Protein AF-A0A8T1X7M1-F1 (afdb_monomer)

Sequence (232 aa):
MMQTATRTWDDLRGSARSAERTLEDKIAAYTAISRAQSRSSAAVYDEENPPEETADERELAVDIENALAALSDTIDEMNIHVNKTSVKTQDAMLQRYREVYFDFNTEFRRSMSSLQEKRDAQKLFGNRTRNGHSDDAEMDSLLNERRAVDSSRSMTSSIIEQAMATKNALENQRRQFTSSHGKVATLGSSFAGINTLVEQIRRKKMRNNTILALVIAGCICFTLWWVVLSKI

Organism: NCBI:txid109152

Structure (mmCIF, N/CA/C/O backbone):
data_AF-A0A8T1X7M1-F1
#
_entry.id   AF-A0A8T1X7M1-F1
#
loop_
_atom_site.group_PDB
_atom_site.id
_atom_site.type_symbol
_atom_site.label_atom_id
_atom_site.label_alt_id
_atom_site.label_comp_id
_atom_site.label_asym_id
_atom_site.label_entity_id
_atom_site.label_seq_id
_atom_site.pdbx_PDB_ins_code
_atom_site.Cartn_x
_atom_site.Cartn_y
_atom_site.Cartn_z
_atom_site.occupancy
_atom_site.B_iso_or_equiv
_atom_site.auth_seq_id
_atom_site.auth_comp_id
_atom_site.auth_asym_id
_atom_site.auth_atom_id
_atom_site.pdbx_PDB_model_num
ATOM 1 N N . MET A 1 1 ? -16.822 -20.202 -20.395 1.00 31.92 1 MET A N 1
ATOM 2 C CA . MET A 1 1 ? -15.772 -19.302 -20.919 1.00 31.92 1 MET A CA 1
ATOM 3 C C . MET A 1 1 ? -16.251 -17.879 -20.702 1.00 31.92 1 MET A C 1
ATOM 5 O O . MET A 1 1 ? -17.135 -17.432 -21.419 1.00 31.92 1 MET A O 1
ATOM 9 N N . MET A 1 2 ? -15.776 -17.227 -19.642 1.00 35.97 2 MET A N 1
ATOM 10 C CA . MET A 1 2 ? -16.178 -15.866 -19.285 1.00 35.97 2 MET A CA 1
ATOM 11 C C . MET A 1 2 ? -15.309 -14.910 -20.107 1.00 35.97 2 MET A C 1
ATOM 13 O O . MET A 1 2 ? -14.087 -14.933 -19.983 1.00 35.97 2 MET A O 1
ATOM 17 N N . GLN A 1 3 ? -15.924 -14.167 -21.027 1.00 34.34 3 GLN A N 1
ATOM 18 C CA . GLN A 1 3 ? -15.236 -13.153 -21.823 1.00 34.34 3 GLN A CA 1
ATOM 19 C C . GLN A 1 3 ? -14.770 -12.047 -20.875 1.00 34.34 3 GLN A C 1
ATOM 21 O O . GLN A 1 3 ? -15.579 -11.251 -20.405 1.00 34.34 3 GLN A O 1
ATOM 26 N N . THR A 1 4 ? -13.475 -11.998 -20.575 1.00 42.53 4 THR A N 1
ATOM 27 C CA . THR A 1 4 ? -12.861 -10.821 -19.965 1.00 42.53 4 THR A CA 1
ATOM 28 C C . THR A 1 4 ? -12.813 -9.738 -21.034 1.00 42.53 4 THR A C 1
ATOM 30 O O . THR A 1 4 ? -11.894 -9.674 -21.849 1.00 42.53 4 THR A O 1
ATOM 33 N N . ALA A 1 5 ? -13.856 -8.907 -21.081 1.00 46.47 5 ALA A N 1
ATOM 34 C CA . ALA A 1 5 ? -13.779 -7.632 -21.773 1.00 46.47 5 ALA A CA 1
ATOM 35 C C . ALA A 1 5 ? -12.552 -6.904 -21.211 1.00 46.47 5 ALA A C 1
ATOM 37 O O . ALA A 1 5 ? -12.498 -6.614 -20.018 1.00 46.47 5 ALA A O 1
ATOM 38 N N . THR A 1 6 ? -11.527 -6.692 -22.036 1.00 58.91 6 THR A N 1
ATOM 39 C CA . THR A 1 6 ? -10.322 -5.977 -21.616 1.00 58.91 6 THR A CA 1
ATOM 40 C C . THR A 1 6 ? -10.716 -4.532 -21.340 1.00 58.91 6 THR A C 1
ATOM 42 O O . THR A 1 6 ? -10.814 -3.735 -22.275 1.00 58.91 6 THR A O 1
ATOM 45 N N . ARG A 1 7 ? -11.016 -4.223 -20.073 1.00 72.56 7 ARG A N 1
ATOM 46 C CA . ARG A 1 7 ? -11.287 -2.865 -19.598 1.00 72.56 7 ARG A CA 1
ATOM 47 C C . ARG A 1 7 ? -10.148 -1.954 -20.027 1.00 72.56 7 ARG A C 1
ATOM 49 O O . ARG A 1 7 ? -8.982 -2.350 -20.006 1.00 72.56 7 ARG A O 1
ATOM 56 N N . THR A 1 8 ? -10.471 -0.741 -20.461 1.00 82.81 8 THR A N 1
ATOM 57 C CA . THR A 1 8 ? -9.414 0.194 -20.837 1.00 82.81 8 THR A CA 1
ATOM 58 C C . THR A 1 8 ? -8.647 0.632 -19.588 1.00 82.81 8 THR A C 1
ATOM 60 O O . THR A 1 8 ? -9.154 0.575 -18.467 1.00 82.81 8 THR A O 1
ATOM 63 N N . TRP A 1 9 ? -7.396 1.060 -19.761 1.00 82.69 9 TRP A N 1
ATOM 64 C CA . TRP A 1 9 ? -6.566 1.525 -18.645 1.00 82.69 9 TRP A CA 1
ATOM 65 C C . TRP A 1 9 ? -7.227 2.668 -17.855 1.00 82.69 9 TRP A C 1
ATOM 67 O O . TRP A 1 9 ? -7.101 2.734 -16.631 1.00 82.69 9 TRP A O 1
ATOM 77 N N . ASP A 1 10 ? -7.965 3.540 -18.543 1.00 85.44 10 ASP A N 1
ATOM 78 C CA . ASP A 1 10 ? -8.703 4.631 -17.909 1.00 85.44 10 ASP A CA 1
ATOM 79 C C . ASP A 1 10 ? -9.903 4.128 -17.093 1.00 85.44 10 ASP A C 1
ATOM 81 O O . ASP A 1 10 ? -10.130 4.634 -15.992 1.00 85.44 10 ASP A O 1
ATOM 85 N N . ASP A 1 11 ? -10.599 3.080 -17.550 1.00 87.69 11 ASP A N 1
ATOM 86 C CA . ASP A 1 11 ? -11.681 2.443 -16.785 1.00 87.69 11 ASP A CA 1
ATOM 87 C C . ASP A 1 11 ? -11.152 1.803 -15.496 1.00 87.69 11 ASP A C 1
ATOM 89 O O . ASP A 1 11 ? -11.731 1.981 -14.423 1.00 87.69 11 ASP A O 1
ATOM 93 N N . LEU A 1 12 ? -10.011 1.107 -15.576 1.00 87.56 12 LEU A N 1
ATOM 94 C CA . LEU A 1 12 ? -9.346 0.521 -14.407 1.00 87.56 12 LEU A CA 1
ATOM 95 C C . LEU A 1 12 ? -8.948 1.605 -13.407 1.00 87.56 12 LEU A C 1
ATOM 97 O O . LEU A 1 12 ? -9.166 1.468 -12.204 1.00 87.56 12 LEU A O 1
ATOM 101 N N . ARG A 1 13 ? -8.406 2.722 -13.899 1.00 89.00 13 ARG A N 1
ATOM 102 C CA . ARG A 1 13 ? -8.035 3.864 -13.060 1.00 89.00 13 ARG A CA 1
ATOM 103 C C . ARG A 1 13 ? -9.251 4.503 -12.391 1.00 89.00 13 ARG A C 1
ATOM 105 O O . ARG A 1 13 ? -9.162 4.903 -11.230 1.00 89.00 13 ARG A O 1
ATOM 112 N N . GLY A 1 14 ? -10.365 4.612 -13.112 1.00 88.44 14 GLY A N 1
ATOM 113 C CA . GLY A 1 14 ? -11.642 5.065 -12.565 1.00 88.44 14 GLY A CA 1
ATOM 114 C C . GLY A 1 14 ? -12.135 4.147 -11.448 1.00 88.44 14 GLY A C 1
ATOM 115 O O . GLY A 1 14 ? -12.434 4.628 -10.355 1.00 88.44 14 GLY A O 1
ATOM 116 N N . SER A 1 15 ? -12.120 2.8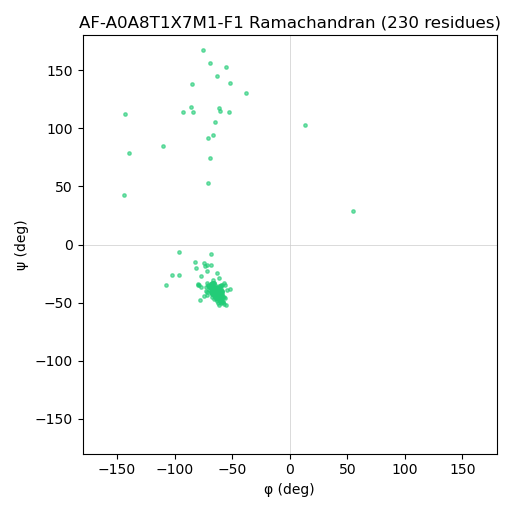34 -11.693 1.00 88.38 15 SER A N 1
ATOM 117 C CA . SER A 1 15 ? -12.498 1.803 -10.718 1.00 88.38 15 SER A CA 1
ATOM 118 C C . SER A 1 15 ? -11.640 1.872 -9.452 1.00 88.38 15 SER A C 1
ATOM 120 O O . SER A 1 15 ? -12.174 1.974 -8.349 1.00 88.38 15 SER A O 1
ATOM 122 N N . ALA A 1 16 ? -10.311 1.934 -9.598 1.00 88.56 16 ALA A N 1
ATOM 123 C CA . ALA A 1 16 ? -9.388 2.003 -8.466 1.00 88.56 16 ALA A CA 1
ATOM 124 C C . ALA A 1 16 ? -9.592 3.265 -7.614 1.00 88.56 16 ALA A C 1
ATOM 126 O O . ALA A 1 16 ? -9.587 3.181 -6.392 1.00 88.56 16 ALA A O 1
ATOM 127 N N . ARG A 1 17 ? -9.828 4.431 -8.236 1.00 90.31 17 ARG A N 1
ATOM 128 C CA . ARG A 1 17 ? -10.135 5.676 -7.504 1.00 90.31 17 ARG A CA 1
ATOM 129 C C . ARG A 1 17 ? -11.464 5.610 -6.760 1.00 90.31 17 ARG A C 1
ATOM 131 O O . ARG A 1 17 ? -11.576 6.156 -5.668 1.00 90.31 17 ARG A O 1
ATOM 138 N N . SER A 1 18 ? -12.474 4.988 -7.365 1.00 91.25 18 SER A N 1
ATOM 139 C CA . SER A 1 18 ? -13.766 4.804 -6.707 1.00 91.25 18 SER A CA 1
ATOM 140 C C . SER A 1 18 ? -13.619 3.899 -5.485 1.00 91.25 18 SER A C 1
ATOM 142 O O . SER A 1 18 ? -14.119 4.246 -4.421 1.00 91.25 18 SER A O 1
ATOM 144 N N . ALA A 1 19 ? -12.892 2.785 -5.622 1.00 88.44 19 ALA A N 1
ATOM 145 C CA . ALA A 1 19 ? -12.615 1.867 -4.522 1.00 88.44 19 ALA A CA 1
ATOM 146 C C . ALA A 1 19 ? -11.787 2.531 -3.406 1.00 88.44 19 ALA A C 1
ATOM 148 O O . ALA A 1 19 ? -12.133 2.384 -2.239 1.00 88.44 19 ALA A O 1
ATOM 149 N N . GLU 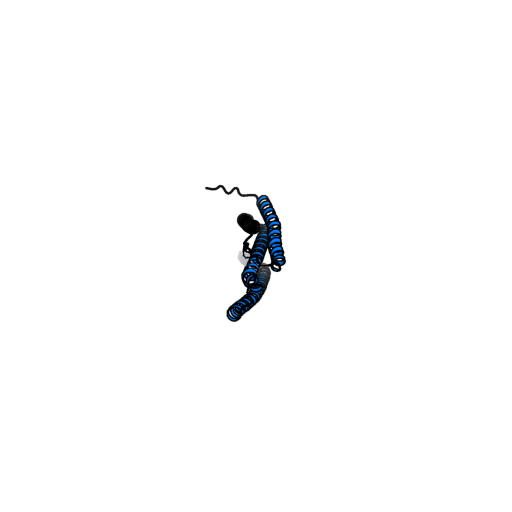A 1 20 ? -10.758 3.315 -3.756 1.00 91.44 20 GLU A N 1
ATOM 150 C CA . GLU A 1 20 ? -9.944 4.117 -2.822 1.00 91.44 20 GLU A CA 1
ATOM 151 C C . GLU A 1 20 ? -10.834 5.051 -1.988 1.00 91.44 20 GLU A C 1
ATOM 153 O O . GLU A 1 20 ? -10.821 4.975 -0.764 1.00 91.44 20 GLU A O 1
ATOM 158 N N . ARG A 1 21 ? -11.702 5.843 -2.631 1.00 92.75 21 ARG A N 1
ATOM 159 C CA . ARG A 1 21 ? -12.617 6.754 -1.924 1.00 92.75 21 ARG A CA 1
ATOM 160 C C . ARG A 1 21 ? -13.591 6.017 -1.003 1.00 92.75 21 ARG A C 1
ATOM 162 O O . ARG A 1 21 ? -13.823 6.440 0.123 1.00 92.75 21 ARG A O 1
ATOM 169 N N . THR A 1 22 ? -14.162 4.909 -1.474 1.00 90.75 22 THR A N 1
ATOM 170 C CA . THR A 1 22 ? -15.066 4.094 -0.655 1.00 90.75 22 THR A CA 1
ATOM 171 C C . THR A 1 22 ? -14.346 3.490 0.553 1.00 90.75 22 THR A C 1
ATOM 173 O O . THR A 1 22 ? -14.925 3.447 1.636 1.00 90.75 22 THR A O 1
ATOM 176 N N . LEU A 1 23 ? -13.093 3.051 0.395 1.00 90.62 23 LEU A N 1
ATOM 177 C CA . LEU A 1 23 ? -12.274 2.549 1.498 1.00 90.62 23 LEU A CA 1
ATOM 178 C C . LEU A 1 23 ? -11.961 3.645 2.517 1.00 90.62 23 LEU A C 1
ATOM 180 O O . LEU A 1 23 ? -12.117 3.399 3.710 1.00 90.62 23 LEU A O 1
ATOM 184 N N . GLU A 1 24 ? -11.590 4.847 2.073 1.00 92.81 24 GLU A N 1
ATOM 185 C CA . GLU A 1 24 ? -11.344 5.991 2.962 1.00 92.81 24 GLU A CA 1
ATOM 186 C C . GLU A 1 24 ? -12.571 6.311 3.825 1.00 92.81 24 GLU A C 1
ATOM 188 O O . GLU A 1 24 ? -12.463 6.370 5.053 1.00 92.81 24 GLU A O 1
ATOM 193 N N . ASP A 1 25 ? -13.744 6.450 3.200 1.00 92.38 25 ASP A N 1
ATOM 194 C CA . ASP A 1 25 ? -14.990 6.785 3.896 1.00 92.38 25 ASP A CA 1
ATOM 195 C C . ASP A 1 25 ? -15.374 5.694 4.917 1.00 92.38 25 ASP A C 1
ATOM 197 O O . ASP A 1 25 ? -15.689 5.987 6.077 1.00 92.38 25 ASP A O 1
ATOM 201 N N . LYS A 1 26 ? -15.295 4.416 4.518 1.00 90.69 26 LYS A N 1
ATOM 202 C CA . LYS A 1 26 ? -15.674 3.280 5.373 1.00 90.69 26 LYS A CA 1
ATOM 203 C C . LYS A 1 26 ? -14.682 3.037 6.513 1.00 90.69 26 LYS A C 1
ATOM 205 O O . LYS A 1 26 ? -15.103 2.838 7.651 1.00 90.69 26 LYS A O 1
ATOM 210 N N . ILE A 1 27 ? -13.374 3.100 6.255 1.00 89.31 27 ILE A N 1
ATOM 211 C CA . ILE A 1 27 ? -12.339 2.940 7.292 1.00 89.31 27 ILE A CA 1
ATOM 212 C C . ILE A 1 27 ? -12.403 4.097 8.298 1.00 89.31 27 ILE A C 1
ATOM 214 O O . ILE A 1 27 ? -12.233 3.876 9.504 1.00 89.31 27 ILE A O 1
ATOM 218 N N . ALA A 1 28 ? -12.704 5.319 7.844 1.00 89.62 28 ALA A N 1
ATOM 219 C CA . ALA A 1 28 ? -12.925 6.457 8.731 1.00 89.62 28 ALA A CA 1
ATOM 220 C C . ALA A 1 28 ? -14.138 6.234 9.650 1.00 89.62 28 ALA A C 1
ATOM 222 O O . ALA A 1 28 ? -14.023 6.434 10.864 1.00 89.62 28 ALA A O 1
ATOM 223 N N . ALA A 1 29 ? -15.262 5.759 9.105 1.00 87.50 29 ALA A N 1
ATOM 224 C CA . ALA A 1 29 ? -16.445 5.402 9.888 1.00 87.50 29 ALA A CA 1
ATOM 225 C C . ALA A 1 29 ? -16.148 4.275 10.899 1.00 87.50 29 ALA A C 1
ATOM 227 O O . ALA A 1 29 ? -16.476 4.401 12.080 1.00 87.50 29 ALA A O 1
ATOM 228 N N . TYR A 1 30 ? -15.421 3.235 10.486 1.00 86.38 30 TYR A N 1
ATOM 229 C CA . TYR A 1 30 ? -15.057 2.103 11.346 1.00 86.38 30 TYR A CA 1
ATOM 230 C C . TYR A 1 30 ? -14.133 2.535 12.493 1.00 86.38 30 TYR A C 1
ATOM 232 O O . TYR A 1 30 ? -14.293 2.155 13.654 1.00 86.38 30 TYR A O 1
ATOM 240 N N . THR A 1 31 ? -13.191 3.431 12.200 1.00 85.88 31 THR A N 1
ATOM 241 C CA . THR A 1 31 ? -12.311 4.027 13.211 1.00 85.88 31 THR A CA 1
ATOM 242 C C . THR A 1 31 ? -13.075 4.951 14.164 1.00 85.88 31 THR A C 1
ATOM 244 O O . THR A 1 31 ? -12.741 5.024 15.350 1.00 85.88 31 THR A O 1
ATOM 247 N N . ALA A 1 32 ? -14.108 5.653 13.689 1.00 86.38 32 ALA A N 1
ATOM 248 C CA . ALA A 1 32 ? -14.971 6.466 14.541 1.00 86.38 32 ALA A CA 1
ATOM 249 C C . ALA A 1 32 ? -15.746 5.599 15.546 1.00 86.38 32 ALA A C 1
ATOM 251 O O . ALA A 1 32 ? -15.766 5.949 16.727 1.00 86.38 32 ALA A O 1
ATOM 252 N N . ILE A 1 33 ? -16.275 4.447 15.116 1.00 81.19 33 ILE A N 1
ATOM 253 C CA . ILE A 1 33 ? -16.910 3.450 15.998 1.00 81.19 33 ILE A CA 1
ATOM 254 C C . ILE A 1 33 ? -15.900 2.947 17.040 1.00 81.19 33 ILE A C 1
ATOM 256 O O . ILE A 1 33 ? -16.148 3.054 18.242 1.00 81.19 33 ILE A O 1
ATOM 260 N N . SER A 1 34 ? -14.698 2.551 16.605 1.00 77.06 34 SER A N 1
ATOM 261 C CA . SER A 1 34 ? -13.603 2.144 17.504 1.00 77.06 34 SER A CA 1
ATOM 262 C C . SER A 1 34 ? -13.256 3.194 18.566 1.00 77.06 34 SER A C 1
ATOM 264 O O . SER A 1 34 ? -12.984 2.866 19.728 1.00 77.06 34 SER A O 1
ATOM 266 N N . ARG A 1 35 ? -13.279 4.482 18.203 1.00 77.12 35 ARG A N 1
ATOM 267 C CA . ARG A 1 35 ? -13.039 5.593 19.139 1.00 77.12 35 ARG A CA 1
ATOM 268 C C . ARG A 1 35 ? -14.240 5.890 20.035 1.00 77.12 35 ARG A C 1
ATOM 270 O O . ARG A 1 35 ? -14.039 6.253 21.192 1.00 77.12 35 ARG A O 1
ATOM 277 N N . ALA A 1 36 ? -15.465 5.771 19.534 1.00 74.31 36 ALA A N 1
ATOM 278 C CA . ALA A 1 36 ? -16.673 5.964 20.331 1.00 74.31 36 ALA A CA 1
ATOM 279 C C . ALA A 1 36 ? -16.773 4.894 21.427 1.00 74.31 36 ALA A C 1
ATOM 281 O O . ALA A 1 36 ? -16.985 5.224 22.595 1.00 74.31 36 ALA A O 1
ATOM 282 N N . GLN A 1 37 ? -16.478 3.640 21.086 1.00 68.31 37 GLN A N 1
ATOM 283 C CA . GLN A 1 37 ? -16.456 2.530 22.035 1.00 68.31 37 GLN A CA 1
ATOM 284 C C . GLN A 1 37 ? -15.340 2.685 23.084 1.00 68.31 37 GLN A C 1
ATOM 286 O O . GLN A 1 37 ? -15.560 2.390 24.255 1.00 68.31 37 GLN A O 1
ATOM 291 N N . SER A 1 38 ? -14.188 3.277 22.723 1.00 62.22 38 SER A N 1
ATOM 292 C CA . SER A 1 38 ? -13.165 3.701 23.702 1.00 62.22 38 SER A CA 1
ATOM 293 C C . SER A 1 38 ? -13.653 4.722 24.722 1.00 62.22 38 SER A C 1
ATOM 295 O O . SER A 1 38 ? -13.162 4.743 25.843 1.00 62.22 38 SER A O 1
ATOM 297 N N . ARG A 1 39 ? -14.550 5.631 24.333 1.00 63.69 39 ARG A N 1
ATOM 298 C CA . ARG A 1 39 ? -15.093 6.635 25.260 1.00 63.69 39 ARG A CA 1
ATOM 299 C C . ARG A 1 39 ? -16.186 6.026 26.131 1.00 63.69 39 ARG A C 1
ATOM 301 O O . ARG A 1 39 ? -16.296 6.374 27.301 1.00 63.69 39 ARG A O 1
ATOM 308 N N . SER A 1 40 ? -16.949 5.091 25.567 1.00 57.62 40 SER A N 1
ATOM 309 C CA . SER A 1 40 ? -18.004 4.365 26.269 1.00 57.62 40 SER A CA 1
ATOM 310 C C . SER A 1 40 ? -17.483 3.302 27.238 1.00 57.62 40 SER A C 1
ATOM 312 O O . SER A 1 40 ? -18.235 2.888 28.108 1.00 57.62 40 SER A O 1
ATOM 314 N N . SER A 1 41 ? -16.219 2.872 27.161 1.00 52.56 41 SER A N 1
ATOM 315 C CA . SER A 1 41 ? -15.653 1.900 28.111 1.00 52.56 41 SER A CA 1
ATOM 316 C C . SER A 1 41 ? -15.477 2.433 29.538 1.00 52.56 41 SER A C 1
ATOM 318 O O . SER A 1 41 ? -15.138 1.663 30.430 1.00 52.56 41 SER A O 1
ATOM 320 N N . ALA A 1 42 ? -15.689 3.734 29.760 1.00 51.28 42 ALA A N 1
ATOM 321 C CA . ALA A 1 42 ? -15.838 4.314 31.095 1.00 51.28 42 ALA A CA 1
ATOM 322 C C . ALA A 1 42 ? -17.268 4.164 31.656 1.00 51.28 42 ALA A C 1
ATOM 324 O O . ALA A 1 42 ? -17.474 4.357 32.852 1.00 51.28 42 ALA A O 1
ATOM 325 N N . ALA A 1 43 ? -18.252 3.836 30.810 1.00 48.94 43 ALA A N 1
ATOM 326 C CA . ALA A 1 43 ? -19.608 3.524 31.230 1.00 48.94 43 ALA A CA 1
ATOM 327 C C . ALA A 1 43 ? -19.703 2.042 31.622 1.00 48.94 43 ALA A C 1
ATOM 329 O O . ALA A 1 43 ? -19.108 1.169 30.993 1.00 48.94 43 ALA A O 1
ATOM 330 N N . VAL A 1 44 ? -20.424 1.817 32.714 1.00 49.88 44 VAL A N 1
ATOM 331 C CA . VAL A 1 44 ? -20.694 0.553 33.404 1.00 49.88 44 VAL A CA 1
ATOM 332 C C . VAL A 1 44 ? -20.893 -0.617 32.429 1.00 49.88 44 VAL A C 1
ATOM 334 O O . VAL A 1 44 ? -21.669 -0.513 31.485 1.00 49.88 44 VAL A O 1
ATOM 337 N N . TYR A 1 45 ? -20.185 -1.724 32.669 1.00 53.38 45 TYR A N 1
ATOM 338 C CA . TYR A 1 45 ? -20.412 -2.998 31.985 1.00 53.38 45 TYR A CA 1
ATOM 339 C C . TYR A 1 45 ? -21.832 -3.482 32.292 1.00 53.38 45 TYR A C 1
ATOM 341 O O . TYR A 1 45 ? -22.162 -3.707 33.457 1.00 53.38 45 TYR A O 1
ATOM 349 N N . ASP A 1 46 ? -22.659 -3.592 31.257 1.00 54.53 46 ASP A N 1
ATOM 350 C CA . ASP A 1 46 ? -24.017 -4.118 31.344 1.00 54.53 46 ASP A CA 1
ATOM 351 C C . ASP A 1 46 ? -23.991 -5.624 31.043 1.00 54.53 46 ASP A C 1
ATOM 353 O O . ASP A 1 46 ? -23.632 -6.048 29.946 1.00 54.53 46 ASP A O 1
ATOM 357 N N . GLU A 1 47 ? -24.310 -6.437 32.049 1.00 49.31 47 GLU A N 1
ATOM 358 C CA . GLU A 1 47 ? -24.337 -7.903 31.962 1.00 49.31 47 GLU A CA 1
ATOM 359 C C . GLU A 1 47 ? -25.525 -8.403 31.120 1.00 49.31 47 GLU A C 1
ATOM 361 O O . GLU A 1 47 ? -25.461 -9.494 30.556 1.00 49.31 47 GLU A O 1
ATOM 366 N N . GLU A 1 48 ? -26.583 -7.593 30.985 1.00 49.88 48 GLU A N 1
ATOM 367 C CA . GLU A 1 48 ? -27.759 -7.909 30.165 1.00 49.88 48 GLU A CA 1
ATOM 368 C C . GLU A 1 48 ? -27.519 -7.599 28.675 1.00 49.88 48 GLU A C 1
ATOM 370 O O . GLU A 1 48 ? -28.175 -8.175 27.806 1.00 49.88 48 GLU A O 1
ATOM 375 N N . ASN A 1 49 ? -26.533 -6.745 28.369 1.00 50.50 49 ASN A N 1
ATOM 376 C CA . ASN A 1 49 ? -26.155 -6.370 27.009 1.00 50.50 49 ASN A CA 1
ATOM 377 C C . ASN A 1 49 ? -24.618 -6.284 26.866 1.00 50.50 49 ASN A C 1
ATOM 379 O O . ASN A 1 49 ? -24.048 -5.185 26.901 1.00 50.50 49 ASN A O 1
ATOM 383 N N . PRO A 1 50 ? -23.920 -7.433 26.737 1.00 54.62 50 PRO A N 1
ATOM 384 C CA . PRO A 1 50 ? -22.468 -7.454 26.603 1.00 54.62 50 PRO A CA 1
ATOM 385 C C . PRO A 1 50 ? -22.008 -6.584 25.418 1.00 54.62 50 PRO A C 1
ATOM 387 O O . PRO A 1 50 ? -22.755 -6.416 24.454 1.00 54.62 50 PRO A O 1
ATOM 390 N N . PRO A 1 51 ? -20.777 -6.031 25.444 1.00 54.97 51 PRO A N 1
ATOM 391 C CA . PRO A 1 51 ? -20.221 -5.262 24.331 1.00 54.97 51 PRO A CA 1
ATOM 392 C C . PRO A 1 51 ? -19.927 -6.186 23.139 1.00 54.97 51 PRO A C 1
ATOM 394 O O . PRO A 1 51 ? -18.781 -6.554 22.864 1.00 54.97 51 PRO A O 1
ATOM 397 N N . GLU A 1 52 ? -20.980 -6.601 22.448 1.00 58.22 52 GLU A N 1
ATOM 398 C CA . GLU A 1 52 ? -20.912 -7.386 21.227 1.00 58.22 52 GLU A CA 1
ATOM 399 C C . GLU A 1 52 ? -20.493 -6.509 20.041 1.00 58.22 52 GLU A C 1
ATOM 401 O O . GLU A 1 52 ? -20.371 -5.280 20.119 1.00 58.22 52 GLU A O 1
ATOM 406 N N . GLU A 1 53 ? -20.146 -7.169 18.944 1.00 63.09 53 GLU A N 1
ATOM 407 C CA . GLU A 1 53 ? -20.015 -6.527 17.641 1.00 63.09 53 GLU A CA 1
ATOM 408 C C . GLU A 1 53 ? -21.377 -5.945 17.274 1.00 63.09 53 GLU A C 1
ATOM 410 O O . GLU A 1 53 ? -22.354 -6.686 17.150 1.00 63.09 53 GLU A O 1
ATOM 415 N N . THR A 1 54 ? -21.481 -4.616 17.174 1.00 69.12 54 THR A N 1
ATOM 416 C CA . THR A 1 54 ? -22.745 -4.023 16.735 1.00 69.12 54 THR A CA 1
ATOM 417 C C . THR A 1 54 ? -23.012 -4.497 15.308 1.00 69.12 54 THR A C 1
ATOM 419 O O . THR A 1 54 ? -22.077 -4.684 14.527 1.00 69.12 54 THR A O 1
ATOM 422 N N . ALA A 1 55 ? -24.280 -4.712 14.950 1.00 70.50 55 ALA A N 1
ATOM 423 C CA . ALA A 1 55 ? -24.632 -5.116 13.586 1.00 70.50 55 ALA A CA 1
ATOM 424 C C . ALA A 1 55 ? -24.013 -4.159 12.546 1.00 70.50 55 ALA A C 1
ATOM 426 O O . ALA A 1 55 ? -23.457 -4.616 11.550 1.00 70.50 55 ALA A O 1
ATOM 427 N N . ASP A 1 56 ? -23.997 -2.862 12.867 1.00 73.31 56 ASP A N 1
ATOM 428 C CA . ASP A 1 56 ? -23.389 -1.799 12.066 1.00 73.31 56 ASP A CA 1
ATOM 429 C C . ASP A 1 56 ? -21.858 -1.934 11.932 1.00 73.31 56 ASP A C 1
ATOM 431 O O . ASP A 1 56 ? -21.304 -1.657 10.870 1.00 73.31 56 ASP A O 1
ATOM 435 N N . GLU A 1 57 ? -21.144 -2.359 12.984 1.00 78.62 57 GLU A N 1
ATOM 436 C CA . GLU A 1 57 ? -19.692 -2.602 12.928 1.00 78.62 57 GLU A CA 1
ATOM 437 C C . GLU A 1 57 ? -19.371 -3.787 12.023 1.00 78.62 57 GLU A C 1
ATOM 439 O O . GLU A 1 57 ? -18.477 -3.690 11.181 1.00 78.62 57 GLU A O 1
ATOM 444 N N . ARG A 1 58 ? -20.126 -4.880 12.171 1.00 75.38 58 ARG A N 1
ATOM 445 C CA . ARG A 1 58 ? -19.940 -6.096 11.378 1.00 75.38 58 ARG A CA 1
ATOM 446 C C . ARG A 1 58 ? -20.257 -5.863 9.908 1.00 75.38 58 ARG A C 1
ATOM 448 O O . ARG A 1 58 ? -19.518 -6.318 9.037 1.00 75.38 58 ARG A O 1
ATOM 455 N N . GLU A 1 59 ? -21.348 -5.153 9.631 1.00 80.44 59 GLU A N 1
ATOM 456 C CA . GLU A 1 59 ? -21.714 -4.749 8.276 1.00 80.44 59 GLU A CA 1
ATOM 457 C C . GLU A 1 59 ? -20.594 -3.912 7.660 1.00 80.44 59 GLU A C 1
ATOM 459 O O . GLU A 1 59 ? -20.114 -4.241 6.578 1.00 80.44 59 GLU A O 1
ATOM 464 N N . LEU A 1 60 ? -20.096 -2.908 8.388 1.00 85.31 60 LEU A N 1
ATOM 465 C CA . LEU A 1 60 ? -19.025 -2.038 7.917 1.00 85.31 60 LEU A CA 1
ATOM 466 C C . LEU A 1 60 ? -17.695 -2.782 7.709 1.00 85.31 60 LEU A C 1
ATOM 468 O O . LEU A 1 60 ? -16.978 -2.482 6.756 1.00 85.31 60 LEU A O 1
ATOM 472 N N . ALA A 1 61 ? -17.372 -3.762 8.557 1.00 80.94 61 ALA A N 1
ATOM 473 C CA . ALA A 1 61 ? -16.198 -4.619 8.402 1.00 80.94 61 ALA A CA 1
ATOM 474 C C . ALA A 1 61 ? -16.264 -5.441 7.106 1.00 80.94 61 ALA A C 1
ATOM 476 O O . ALA A 1 61 ? -15.334 -5.388 6.299 1.00 80.94 61 ALA A O 1
ATOM 477 N N . VAL A 1 62 ? -17.387 -6.126 6.861 1.00 82.31 62 VAL A N 1
ATOM 478 C CA . VAL A 1 62 ? -17.629 -6.881 5.617 1.00 82.31 62 VAL A CA 1
ATOM 479 C C . VAL A 1 62 ? -17.558 -5.958 4.401 1.00 82.31 62 VAL A C 1
ATOM 481 O O . VAL A 1 62 ? -16.976 -6.286 3.368 1.00 82.31 62 VAL A O 1
ATOM 484 N N . ASP A 1 63 ? -18.107 -4.760 4.531 1.00 86.06 63 ASP A N 1
ATOM 485 C CA . ASP A 1 63 ? -18.116 -3.747 3.490 1.00 86.06 63 ASP A CA 1
ATOM 486 C C . ASP A 1 63 ? -16.730 -3.185 3.144 1.00 86.06 63 ASP A C 1
ATOM 488 O O . ASP A 1 63 ? -16.509 -2.781 1.995 1.00 86.06 63 ASP A O 1
ATOM 492 N N . ILE A 1 64 ? -15.814 -3.141 4.116 1.00 87.25 64 ILE A N 1
ATOM 493 C CA . ILE A 1 64 ? -14.400 -2.799 3.918 1.00 87.25 64 ILE A CA 1
ATOM 494 C C . ILE A 1 64 ? -13.669 -3.967 3.255 1.00 87.25 64 ILE A C 1
ATOM 496 O O . ILE A 1 64 ? -12.932 -3.745 2.297 1.00 87.25 64 ILE A O 1
ATOM 500 N N . GLU A 1 65 ? -13.901 -5.204 3.700 1.00 85.25 65 GLU A N 1
ATOM 501 C CA . GLU A 1 65 ? -13.306 -6.405 3.096 1.00 85.25 65 GLU A CA 1
ATOM 502 C C . GLU A 1 65 ? -13.694 -6.553 1.619 1.00 85.25 65 GLU A C 1
ATOM 504 O O . GLU A 1 65 ? -12.830 -6.771 0.768 1.00 85.25 65 GLU A O 1
ATOM 509 N N . ASN A 1 66 ? -14.969 -6.334 1.290 1.00 81.88 66 ASN A N 1
ATOM 510 C CA . ASN A 1 66 ? -15.460 -6.340 -0.088 1.00 81.88 66 ASN A CA 1
ATOM 511 C C . ASN A 1 66 ? -14.794 -5.250 -0.944 1.00 81.88 66 ASN A C 1
ATOM 513 O O . ASN A 1 66 ? -14.432 -5.490 -2.097 1.00 81.88 66 ASN A O 1
ATOM 517 N N . ALA A 1 67 ? -14.606 -4.048 -0.390 1.00 84.88 67 ALA A N 1
ATOM 518 C CA . ALA A 1 67 ? -13.953 -2.949 -1.097 1.00 84.88 67 ALA A CA 1
ATOM 519 C C . ALA A 1 67 ? -12.438 -3.184 -1.277 1.00 84.88 67 ALA A C 1
ATOM 521 O O . ALA A 1 67 ? -11.887 -2.851 -2.329 1.00 84.88 67 ALA A O 1
ATOM 522 N N . LEU A 1 68 ? -11.773 -3.807 -0.296 1.00 85.38 68 LEU A N 1
ATOM 523 C CA . LEU A 1 68 ? -10.378 -4.245 -0.399 1.00 85.38 68 LEU A CA 1
ATOM 524 C C . LEU A 1 68 ? -10.222 -5.317 -1.483 1.00 85.38 68 LEU A C 1
ATOM 526 O O . LEU A 1 68 ? -9.317 -5.208 -2.310 1.00 85.38 68 LEU A O 1
ATOM 530 N N . ALA A 1 69 ? -11.121 -6.304 -1.528 1.00 81.62 69 ALA A N 1
ATOM 531 C CA . ALA A 1 69 ? -11.129 -7.331 -2.568 1.00 81.62 69 ALA A CA 1
ATOM 532 C C . ALA A 1 69 ? -11.290 -6.713 -3.967 1.00 81.62 69 ALA A C 1
ATOM 534 O O . ALA A 1 69 ? -10.483 -6.980 -4.854 1.00 81.62 69 ALA A O 1
ATOM 535 N N . ALA A 1 70 ? -12.240 -5.787 -4.138 1.00 84.25 70 ALA A N 1
ATOM 536 C CA . ALA A 1 70 ? -12.440 -5.084 -5.405 1.00 84.25 70 ALA A CA 1
ATOM 537 C C . ALA A 1 70 ? -11.210 -4.258 -5.842 1.00 84.25 70 ALA A C 1
ATOM 539 O O . ALA A 1 70 ? -10.886 -4.197 -7.035 1.00 84.25 70 ALA A O 1
ATOM 540 N N . LEU A 1 71 ? -10.505 -3.623 -4.895 1.00 87.62 71 LEU A N 1
ATOM 541 C CA . LEU A 1 71 ? -9.256 -2.913 -5.183 1.00 87.62 71 LEU A CA 1
ATOM 542 C C . LEU A 1 71 ? -8.138 -3.888 -5.584 1.00 87.62 71 LEU A C 1
ATOM 544 O O . LEU A 1 71 ? -7.416 -3.605 -6.538 1.00 87.62 71 LEU A O 1
ATOM 548 N N . SER A 1 72 ? -8.025 -5.036 -4.909 1.00 88.19 72 SER A N 1
ATOM 549 C CA . SER A 1 72 ? -7.070 -6.099 -5.252 1.00 88.19 72 SER A CA 1
ATOM 550 C C . SER A 1 72 ? -7.301 -6.630 -6.668 1.00 88.19 72 SER A C 1
ATOM 552 O O . SER A 1 72 ? -6.367 -6.646 -7.468 1.00 88.19 72 SER A O 1
ATOM 554 N N . ASP A 1 73 ? -8.546 -6.960 -7.017 1.00 84.25 73 ASP A N 1
ATOM 555 C CA . ASP A 1 73 ? -8.909 -7.429 -8.360 1.00 84.25 73 ASP A CA 1
ATOM 556 C C . ASP A 1 73 ? -8.559 -6.380 -9.427 1.00 84.25 73 ASP A C 1
ATOM 558 O O . ASP A 1 73 ? -7.979 -6.688 -10.470 1.00 84.25 73 ASP A O 1
ATOM 562 N N . THR A 1 74 ? -8.831 -5.102 -9.138 1.00 89.44 74 THR A N 1
ATOM 563 C CA . THR A 1 74 ? -8.477 -3.997 -10.040 1.00 89.44 74 THR A CA 1
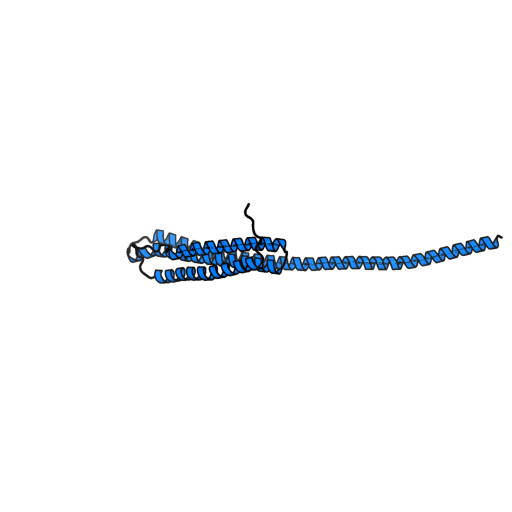ATOM 564 C C . THR A 1 74 ? -6.955 -3.862 -10.198 1.00 89.44 74 THR A C 1
ATOM 566 O O . THR A 1 74 ? -6.473 -3.607 -11.304 1.00 89.44 74 THR A O 1
ATOM 569 N N . ILE A 1 75 ? -6.177 -4.045 -9.124 1.00 89.12 75 ILE A N 1
ATOM 570 C CA . ILE A 1 75 ? -4.705 -4.037 -9.160 1.00 89.12 75 ILE A CA 1
ATOM 571 C C . ILE A 1 75 ? -4.176 -5.198 -10.009 1.00 89.12 75 ILE A C 1
ATOM 573 O O . ILE A 1 75 ? -3.232 -5.004 -10.780 1.00 89.12 75 ILE A O 1
ATOM 577 N N . ASP A 1 76 ? -4.780 -6.380 -9.916 1.00 87.44 76 ASP A N 1
ATOM 578 C CA . ASP A 1 76 ? -4.396 -7.542 -10.718 1.00 87.44 76 ASP A CA 1
ATOM 579 C C . ASP A 1 76 ? -4.711 -7.337 -12.206 1.00 87.44 76 ASP A C 1
ATOM 581 O O . ASP A 1 76 ? -3.852 -7.578 -13.064 1.00 87.44 76 ASP A O 1
ATOM 585 N N . GLU A 1 77 ? -5.882 -6.783 -12.532 1.00 85.75 77 GLU A N 1
ATOM 586 C CA . GLU A 1 77 ? -6.226 -6.378 -13.900 1.00 85.75 77 GLU A CA 1
ATOM 587 C C . GLU A 1 77 ? -5.251 -5.310 -14.435 1.00 85.75 77 GLU A C 1
ATOM 589 O O . GLU A 1 77 ? -4.735 -5.432 -15.554 1.00 85.75 77 GLU A O 1
ATOM 594 N N . MET A 1 78 ? -4.913 -4.299 -13.625 1.00 85.31 78 MET A N 1
ATOM 595 C CA . MET A 1 78 ? -3.911 -3.288 -13.981 1.00 85.31 78 MET A CA 1
ATOM 596 C C . MET A 1 78 ? -2.531 -3.905 -14.219 1.00 85.31 78 MET A C 1
ATOM 598 O O . MET A 1 78 ? -1.858 -3.532 -15.178 1.00 85.31 78 MET A O 1
ATOM 602 N N . ASN A 1 79 ? -2.109 -4.867 -13.399 1.00 86.69 79 ASN A N 1
ATOM 603 C CA . ASN A 1 79 ? -0.833 -5.567 -13.547 1.00 86.69 79 ASN A CA 1
ATOM 604 C C . ASN A 1 79 ? -0.753 -6.310 -14.892 1.00 86.69 79 ASN A C 1
ATOM 606 O O . ASN A 1 79 ? 0.249 -6.220 -15.605 1.00 86.69 79 ASN A O 1
ATOM 610 N N . ILE A 1 80 ? -1.838 -6.973 -15.303 1.00 85.19 80 ILE A N 1
ATOM 611 C CA . ILE A 1 80 ? -1.931 -7.619 -16.620 1.00 85.19 80 ILE A CA 1
ATOM 612 C C . ILE A 1 80 ? -1.798 -6.582 -17.751 1.00 85.19 80 ILE A C 1
ATOM 614 O O . ILE A 1 80 ? -1.098 -6.834 -18.735 1.00 85.19 80 ILE A O 1
ATOM 618 N N . HIS A 1 81 ? -2.432 -5.413 -17.623 1.00 82.56 81 HIS A N 1
ATOM 619 C CA . HIS A 1 81 ? -2.333 -4.329 -18.609 1.00 82.56 81 HIS A CA 1
ATOM 620 C C . HIS A 1 81 ? -0.934 -3.693 -18.680 1.00 82.56 81 HIS A C 1
ATOM 622 O O . HIS A 1 81 ? -0.424 -3.453 -19.780 1.00 82.56 81 HIS A O 1
ATOM 628 N N . VAL A 1 82 ? -0.282 -3.464 -17.537 1.00 85.19 82 VAL A N 1
ATOM 629 C CA . VAL A 1 82 ? 1.082 -2.912 -17.467 1.00 85.19 82 VAL A CA 1
ATOM 630 C C . VAL A 1 82 ? 2.088 -3.867 -18.100 1.00 85.19 82 VAL A C 1
ATOM 632 O O . VAL A 1 82 ? 2.897 -3.429 -18.917 1.00 85.19 82 VAL A O 1
ATOM 635 N N . ASN A 1 83 ? 1.995 -5.171 -17.817 1.00 82.00 83 ASN A N 1
ATOM 636 C CA . ASN A 1 83 ? 2.890 -6.175 -18.404 1.00 82.00 83 ASN A CA 1
ATOM 637 C C . ASN A 1 83 ? 2.780 -6.257 -19.935 1.00 82.00 83 ASN A C 1
ATOM 639 O O . ASN A 1 83 ? 3.761 -6.576 -20.603 1.00 82.00 83 ASN A O 1
ATOM 643 N N . LYS A 1 84 ? 1.611 -5.940 -20.505 1.00 81.88 84 LYS A N 1
ATOM 644 C CA . LYS A 1 84 ? 1.409 -5.885 -21.963 1.00 81.88 84 LYS A CA 1
ATOM 645 C C . LYS A 1 84 ? 1.943 -4.598 -22.596 1.00 81.88 84 LYS A C 1
ATOM 647 O O . LYS A 1 84 ? 2.416 -4.633 -23.726 1.00 81.88 84 LYS A O 1
ATOM 652 N N . THR A 1 85 ? 1.850 -3.470 -21.891 1.00 79.44 85 THR A N 1
ATOM 653 C CA . THR A 1 85 ? 2.148 -2.138 -22.455 1.00 79.44 85 THR A CA 1
ATOM 654 C C . THR A 1 85 ? 3.587 -1.683 -22.157 1.00 79.44 85 THR A C 1
ATOM 656 O O . THR A 1 85 ? 4.161 -0.906 -22.915 1.00 79.44 85 THR A O 1
ATOM 659 N N . SER A 1 86 ? 4.200 -2.170 -21.069 1.00 77.44 86 SER A N 1
ATOM 660 C CA . SER A 1 86 ? 5.564 -1.844 -20.608 1.00 77.44 86 SER A CA 1
ATOM 661 C C . SER A 1 86 ? 5.837 -0.337 -20.413 1.00 77.44 86 SER A C 1
ATOM 663 O O . SER A 1 86 ? 6.975 0.134 -20.529 1.00 77.44 86 SER A O 1
ATOM 665 N N . VAL A 1 87 ? 4.802 0.445 -20.095 1.00 84.75 87 VAL A N 1
ATOM 666 C CA . VAL A 1 87 ? 4.906 1.894 -19.878 1.00 84.75 87 VAL A CA 1
ATOM 667 C C . VAL A 1 87 ? 5.303 2.183 -18.429 1.00 84.75 87 VAL A C 1
ATOM 669 O O . VAL A 1 87 ? 4.551 1.914 -17.496 1.00 84.75 87 VAL A O 1
ATOM 672 N N . LYS A 1 88 ? 6.467 2.817 -18.237 1.00 80.94 88 LYS A N 1
ATOM 673 C CA . LYS A 1 88 ? 7.034 3.115 -16.905 1.00 80.94 88 LYS A CA 1
ATOM 674 C C . LYS A 1 88 ? 6.117 3.941 -15.993 1.00 80.94 88 LYS A C 1
ATOM 676 O O . LYS A 1 88 ? 6.150 3.769 -14.781 1.00 80.94 88 LYS A O 1
ATOM 681 N N . THR A 1 89 ? 5.309 4.846 -16.548 1.00 84.44 89 THR A N 1
ATOM 682 C CA . THR A 1 89 ? 4.366 5.655 -15.753 1.00 84.44 89 THR A CA 1
ATOM 683 C C . THR A 1 89 ? 3.190 4.830 -15.231 1.00 84.44 89 THR A C 1
ATOM 685 O O . THR A 1 89 ? 2.714 5.091 -14.130 1.00 84.44 89 THR A O 1
ATOM 688 N N . GLN A 1 90 ? 2.741 3.823 -15.986 1.00 85.56 90 GLN A N 1
ATOM 689 C CA . GLN A 1 90 ? 1.688 2.906 -15.551 1.00 85.56 90 GLN A CA 1
ATOM 690 C C . GLN A 1 90 ? 2.209 1.939 -14.480 1.00 85.56 90 GLN A C 1
ATOM 692 O O . GLN A 1 90 ? 1.502 1.668 -13.516 1.00 85.56 90 GLN A O 1
ATOM 697 N N . ASP A 1 91 ? 3.468 1.506 -14.595 1.00 84.06 91 ASP A N 1
ATOM 698 C CA . ASP A 1 91 ? 4.150 0.681 -13.590 1.00 84.06 91 ASP A CA 1
ATOM 699 C C . ASP A 1 91 ? 4.321 1.416 -12.247 1.00 84.06 91 ASP A C 1
ATOM 701 O O . ASP A 1 91 ? 3.937 0.907 -11.195 1.00 84.06 91 ASP A O 1
ATOM 705 N N . ALA A 1 92 ? 4.777 2.674 -12.278 1.00 85.94 92 ALA A N 1
ATOM 706 C CA . ALA A 1 92 ? 4.845 3.514 -11.078 1.00 85.94 92 ALA A CA 1
ATOM 707 C C . ALA A 1 92 ? 3.463 3.727 -10.430 1.00 85.94 92 ALA A C 1
ATOM 709 O O . ALA A 1 92 ? 3.334 3.769 -9.208 1.00 85.94 92 ALA A O 1
ATOM 710 N N . MET A 1 93 ? 2.414 3.842 -11.246 1.00 87.56 93 MET A N 1
ATOM 711 C CA . MET A 1 93 ? 1.048 4.001 -10.755 1.00 87.56 93 MET A CA 1
ATOM 712 C C . MET A 1 93 ? 0.481 2.714 -10.146 1.00 87.56 93 MET A C 1
ATOM 714 O O . MET A 1 93 ? -0.168 2.770 -9.104 1.00 87.56 93 MET A O 1
ATOM 718 N N . LEU A 1 94 ? 0.751 1.561 -10.757 1.00 88.75 94 LEU A N 1
ATOM 719 C CA . LEU A 1 94 ? 0.410 0.252 -10.203 1.00 88.75 94 LEU A CA 1
ATOM 720 C C . LEU A 1 94 ? 1.079 0.044 -8.841 1.00 88.75 94 LEU A C 1
ATOM 722 O O . LEU A 1 94 ? 0.436 -0.405 -7.893 1.00 88.75 94 LEU A O 1
ATOM 726 N N . GLN A 1 95 ? 2.356 0.417 -8.731 1.00 87.75 95 GLN A N 1
ATOM 727 C CA . GLN A 1 95 ? 3.094 0.342 -7.477 1.00 87.75 95 GLN A CA 1
ATOM 728 C C . GLN A 1 95 ? 2.452 1.210 -6.386 1.00 87.75 95 GLN A C 1
ATOM 730 O O . GLN A 1 95 ? 2.248 0.722 -5.276 1.00 87.75 95 GLN A O 1
ATOM 735 N N . ARG A 1 96 ? 2.030 2.440 -6.717 1.00 91.44 96 ARG A N 1
ATOM 736 C CA . ARG A 1 96 ? 1.263 3.294 -5.793 1.00 91.44 96 ARG A CA 1
ATOM 737 C C . ARG A 1 96 ? -0.013 2.600 -5.312 1.00 91.44 96 ARG A C 1
ATOM 739 O O . ARG A 1 96 ? -0.300 2.635 -4.124 1.00 91.44 96 ARG A O 1
ATOM 746 N N . TYR A 1 97 ? -0.791 1.980 -6.200 1.00 90.19 97 TYR A N 1
ATOM 747 C CA . TYR A 1 97 ? -2.034 1.317 -5.785 1.00 90.19 97 TYR A CA 1
ATOM 748 C C . TYR A 1 97 ? -1.795 0.106 -4.876 1.00 90.19 97 TYR A C 1
ATOM 750 O O . TYR A 1 97 ? -2.584 -0.125 -3.965 1.00 90.19 97 TYR A O 1
ATOM 758 N N . ARG A 1 98 ? -0.691 -0.626 -5.063 1.00 89.50 98 ARG A N 1
ATOM 759 C CA . ARG A 1 98 ? -0.283 -1.697 -4.137 1.00 89.50 98 ARG A CA 1
ATOM 760 C C . ARG A 1 98 ? 0.066 -1.165 -2.751 1.00 89.50 98 ARG A C 1
ATOM 762 O O . ARG A 1 98 ? -0.300 -1.789 -1.761 1.00 89.50 98 ARG A O 1
ATOM 769 N N . GLU A 1 99 ? 0.766 -0.036 -2.690 1.00 91.06 99 GLU A N 1
ATOM 770 C CA . GLU A 1 99 ? 1.092 0.641 -1.429 1.00 91.06 99 GLU A CA 1
ATOM 771 C C . GLU A 1 99 ? -0.187 1.106 -0.724 1.00 91.06 99 GLU A C 1
ATOM 773 O O . GLU A 1 99 ? -0.416 0.729 0.419 1.00 91.06 99 GLU A O 1
ATOM 778 N N . VAL A 1 100 ? -1.086 1.778 -1.448 1.00 90.94 100 VAL A N 1
ATOM 779 C CA . VAL A 1 100 ? -2.392 2.223 -0.930 1.00 90.94 100 VAL A CA 1
ATOM 780 C C . VAL A 1 100 ? -3.235 1.053 -0.404 1.00 90.94 100 VAL A C 1
ATOM 782 O O . VAL A 1 100 ? -3.792 1.133 0.689 1.00 90.94 100 VAL A O 1
ATOM 785 N N . TYR A 1 101 ? -3.309 -0.061 -1.141 1.00 90.56 101 TYR A N 1
ATOM 786 C CA . TYR A 1 101 ? -4.004 -1.268 -0.681 1.00 90.56 101 TYR A CA 1
ATOM 787 C C . TYR A 1 101 ? -3.404 -1.816 0.622 1.00 90.56 101 TYR A C 1
ATOM 789 O O . TYR A 1 101 ? -4.134 -2.166 1.552 1.00 90.56 101 TYR A O 1
ATOM 797 N N . PHE A 1 102 ? -2.072 -1.891 0.697 1.00 88.56 102 PHE A N 1
ATOM 798 C CA . PHE A 1 102 ? -1.379 -2.377 1.886 1.00 88.56 102 PHE A CA 1
ATOM 799 C C . PHE A 1 102 ? -1.626 -1.475 3.099 1.00 88.56 102 PHE A C 1
ATOM 801 O O . PHE A 1 102 ? -1.876 -1.988 4.194 1.00 88.56 102 PHE A O 1
ATOM 808 N N . ASP A 1 103 ? -1.602 -0.158 2.900 1.00 89.62 103 ASP A N 1
ATOM 809 C CA . ASP A 1 103 ? -1.864 0.824 3.946 1.00 89.62 103 ASP A CA 1
ATOM 810 C C . ASP A 1 103 ? -3.290 0.663 4.487 1.00 89.62 103 ASP A C 1
ATOM 812 O O . ASP A 1 103 ? -3.455 0.429 5.686 1.00 89.62 103 ASP A O 1
ATOM 816 N N . PHE A 1 104 ? -4.312 0.645 3.621 1.00 89.25 104 PHE A N 1
ATOM 817 C CA . PHE A 1 104 ? -5.704 0.451 4.049 1.00 89.25 104 PHE A CA 1
ATOM 818 C C . PHE A 1 104 ? -5.932 -0.875 4.775 1.00 89.25 104 PHE A C 1
ATOM 820 O O . PHE A 1 104 ? -6.577 -0.902 5.824 1.00 89.25 104 PHE A O 1
ATOM 827 N N . ASN A 1 105 ? -5.376 -1.977 4.268 1.00 87.69 105 ASN A N 1
ATOM 828 C CA . ASN A 1 105 ? -5.491 -3.281 4.921 1.00 87.69 105 ASN A CA 1
ATOM 829 C C . ASN A 1 105 ? -4.820 -3.286 6.308 1.00 87.69 105 ASN A C 1
ATOM 831 O O . ASN A 1 105 ? -5.347 -3.844 7.273 1.00 87.69 105 ASN A O 1
ATOM 835 N N . THR A 1 106 ? -3.662 -2.636 6.431 1.00 87.06 106 THR A N 1
ATOM 836 C CA . THR A 1 106 ? -2.947 -2.514 7.707 1.00 87.06 106 THR A CA 1
ATOM 837 C C . THR A 1 106 ? -3.729 -1.654 8.697 1.00 87.06 106 THR A C 1
ATOM 839 O O . THR A 1 106 ? -3.860 -2.027 9.867 1.00 87.06 106 THR A O 1
ATOM 842 N N . GLU A 1 107 ? -4.287 -0.529 8.248 1.00 88.12 107 GLU A N 1
ATOM 843 C CA . GLU A 1 107 ? -5.114 0.342 9.082 1.00 88.12 107 GLU A CA 1
ATOM 844 C C . GLU A 1 107 ? -6.388 -0.352 9.562 1.00 88.12 107 GLU A C 1
ATOM 846 O O . GLU A 1 107 ? -6.701 -0.287 10.756 1.00 88.12 107 GLU A O 1
ATOM 851 N N . PHE A 1 108 ? -7.076 -1.071 8.673 1.00 85.69 108 PHE A N 1
ATOM 852 C CA . PHE A 1 108 ? -8.268 -1.843 9.011 1.00 85.69 108 PHE A CA 1
ATOM 853 C C . PHE A 1 108 ? -7.962 -2.909 10.072 1.00 85.69 108 PHE A C 1
ATOM 855 O O . PHE A 1 108 ? -8.581 -2.922 11.139 1.00 85.69 108 PHE A O 1
ATOM 862 N N . ARG A 1 109 ? -6.918 -3.724 9.858 1.00 85.94 109 ARG A N 1
ATOM 863 C CA . ARG A 1 109 ? -6.466 -4.735 10.831 1.00 85.94 109 ARG A CA 1
ATOM 864 C C . ARG A 1 109 ? -6.070 -4.132 12.175 1.00 85.94 109 ARG A C 1
ATOM 866 O O . ARG A 1 109 ? -6.387 -4.690 13.226 1.00 85.94 109 ARG A O 1
ATOM 873 N N . ARG A 1 110 ? -5.391 -2.981 12.167 1.00 86.06 110 ARG A N 1
ATOM 874 C CA . ARG A 1 110 ? -5.037 -2.251 13.392 1.00 86.06 110 ARG A CA 1
ATOM 875 C C . ARG A 1 110 ? -6.290 -1.793 14.140 1.00 86.06 110 ARG A C 1
ATOM 877 O O . ARG A 1 110 ? -6.342 -1.937 15.360 1.00 86.06 110 ARG A O 1
ATOM 884 N N . SER A 1 111 ? -7.283 -1.262 13.428 1.00 81.94 111 SER A N 1
ATOM 885 C CA . SER A 1 111 ? -8.547 -0.809 14.019 1.00 81.94 111 SER A CA 1
ATOM 886 C C . SER A 1 111 ? -9.342 -1.973 14.622 1.00 81.94 111 SER A C 1
ATOM 888 O O . SER A 1 111 ? -9.791 -1.874 15.764 1.00 81.94 111 SER A O 1
ATOM 890 N N . MET A 1 112 ? -9.411 -3.108 13.917 1.00 83.44 112 MET A N 1
ATOM 891 C CA . MET A 1 112 ? -10.047 -4.344 14.390 1.00 83.44 112 MET A CA 1
ATOM 892 C C . MET A 1 112 ? -9.366 -4.900 15.650 1.00 83.44 112 MET A C 1
ATOM 894 O O . MET A 1 112 ? -10.028 -5.178 16.645 1.00 83.44 112 MET A O 1
ATOM 898 N N . SER A 1 113 ? -8.031 -4.982 15.659 1.00 81.12 113 SER A N 1
ATOM 899 C CA . SER A 1 113 ? -7.267 -5.409 16.841 1.00 81.12 113 SER A CA 1
ATOM 900 C C . SER A 1 113 ? -7.490 -4.480 18.038 1.00 81.12 113 SER A C 1
ATOM 902 O O . SER A 1 113 ? -7.616 -4.962 19.160 1.00 81.12 113 SER A O 1
ATOM 904 N N . SER A 1 114 ? -7.577 -3.164 17.810 1.00 80.69 114 SER A N 1
ATOM 905 C CA . SER A 1 114 ? -7.851 -2.190 18.873 1.00 80.69 114 SER A CA 1
ATOM 906 C C . SER A 1 114 ? -9.261 -2.336 19.452 1.00 80.69 114 SER A C 1
ATOM 908 O O . SER A 1 114 ? -9.451 -2.143 20.649 1.00 80.69 114 SER A O 1
ATOM 910 N N . LEU A 1 115 ? -10.251 -2.671 18.622 1.00 79.81 115 LEU A N 1
ATOM 911 C CA . LEU A 1 115 ? -11.618 -2.965 19.058 1.00 79.81 115 LEU A CA 1
ATOM 912 C C . LEU A 1 115 ? -11.680 -4.236 19.908 1.00 79.81 115 LEU A C 1
ATOM 914 O O . LEU A 1 115 ? -12.243 -4.218 21.003 1.00 79.81 115 LEU A O 1
ATOM 918 N N . GLN A 1 116 ? -11.032 -5.306 19.447 1.00 80.38 116 GLN A N 1
ATOM 919 C CA . GLN A 1 116 ? -10.989 -6.579 20.161 1.00 80.38 116 GLN A CA 1
ATOM 920 C C . GLN A 1 116 ? -10.326 -6.442 21.537 1.00 80.38 116 GLN A C 1
ATOM 922 O O . GLN A 1 116 ? -10.898 -6.845 22.545 1.00 80.38 116 GLN A O 1
ATOM 927 N N . GLU A 1 117 ? -9.171 -5.778 21.602 1.00 78.62 117 GLU A N 1
ATOM 928 C CA . GLU A 1 117 ? -8.451 -5.549 22.857 1.00 78.62 117 GLU A CA 1
ATOM 929 C C . GLU A 1 117 ? -9.296 -4.775 23.884 1.00 78.62 117 GLU A C 1
ATOM 931 O O . GLU A 1 117 ? -9.226 -5.036 25.087 1.00 78.62 117 GLU A O 1
ATOM 936 N N . LYS A 1 118 ? -10.132 -3.836 23.423 1.00 75.75 118 LYS A N 1
ATOM 937 C CA . LYS A 1 118 ? -11.055 -3.093 24.294 1.00 75.75 118 LYS A CA 1
ATOM 938 C C . LYS A 1 118 ? -12.207 -3.957 24.775 1.00 75.75 118 LYS A C 1
ATOM 940 O O . LYS A 1 118 ? -12.558 -3.853 25.946 1.00 75.75 118 LYS A O 1
ATOM 945 N N . ARG A 1 119 ? -12.777 -4.803 23.914 1.00 75.12 119 ARG A N 1
ATOM 946 C CA . ARG A 1 119 ? -13.812 -5.765 24.321 1.00 75.12 119 ARG A CA 1
ATOM 947 C C . ARG A 1 119 ? -13.278 -6.724 25.372 1.00 75.12 119 ARG A C 1
ATOM 949 O O . ARG A 1 119 ? -13.930 -6.941 26.389 1.00 75.12 119 ARG A O 1
ATOM 956 N N . ASP A 1 120 ? -12.079 -7.247 25.157 1.00 74.88 120 ASP A N 1
ATOM 957 C CA . ASP A 1 120 ? -11.436 -8.168 26.089 1.00 74.88 120 ASP A CA 1
ATOM 958 C C . ASP A 1 120 ? -11.109 -7.459 27.411 1.00 74.88 120 ASP A C 1
ATOM 960 O O . ASP A 1 120 ? -11.378 -7.996 28.485 1.00 74.88 120 ASP A O 1
ATOM 964 N N . ALA A 1 121 ? -10.658 -6.200 27.358 1.00 72.94 121 ALA A N 1
ATOM 965 C CA . ALA A 1 121 ? -10.533 -5.367 28.549 1.00 72.94 121 ALA A CA 1
ATOM 966 C C . ALA A 1 121 ? -11.892 -5.152 29.248 1.00 72.94 121 ALA A C 1
ATOM 968 O O . ALA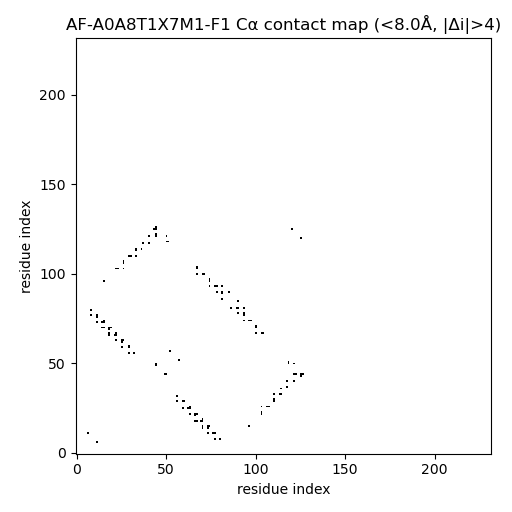 A 1 121 ? -11.992 -5.343 30.455 1.00 72.94 121 ALA A O 1
ATOM 969 N N . GLN A 1 122 ? -12.966 -4.812 28.536 1.00 70.25 122 GLN A N 1
ATOM 970 C CA . GLN A 1 122 ? -14.288 -4.630 29.147 1.00 70.25 122 GLN A CA 1
ATOM 971 C C . GLN A 1 122 ? -14.807 -5.909 29.809 1.00 70.25 122 GLN A C 1
ATOM 973 O O . GLN A 1 122 ? -15.312 -5.832 30.923 1.00 70.25 122 GLN A O 1
ATOM 978 N N . LYS A 1 123 ? -14.631 -7.080 29.190 1.00 70.25 123 LYS A N 1
ATOM 979 C CA . LYS A 1 123 ? -14.981 -8.374 29.801 1.00 70.25 123 LYS A CA 1
ATOM 980 C C . LYS A 1 123 ? -14.182 -8.634 31.084 1.00 70.25 123 LYS A C 1
ATOM 982 O O . LYS A 1 123 ? -14.732 -9.114 32.069 1.00 70.25 123 LYS A O 1
ATOM 987 N N . LEU A 1 124 ? -12.900 -8.270 31.092 1.00 68.56 124 LEU A N 1
ATOM 988 C CA . LEU A 1 124 ? -11.982 -8.516 32.208 1.00 68.56 124 LEU A CA 1
ATOM 989 C C . LEU A 1 124 ? -12.127 -7.517 33.373 1.00 68.56 124 LEU A C 1
ATOM 991 O O . LEU A 1 124 ? -11.902 -7.859 34.535 1.00 68.56 124 LEU A O 1
ATOM 995 N N . PHE A 1 125 ? -12.441 -6.255 33.075 1.00 67.06 125 PHE A N 1
ATOM 996 C CA . PHE A 1 125 ? -12.521 -5.165 34.055 1.00 67.06 125 PHE A CA 1
ATOM 997 C C . PHE A 1 125 ? -13.963 -4.809 34.441 1.00 67.06 125 PHE A C 1
ATOM 999 O O . PHE A 1 125 ? -14.186 -4.346 35.558 1.00 67.06 125 PHE A O 1
ATOM 1006 N N . GLY A 1 126 ? -14.944 -5.063 33.572 1.00 60.59 126 GLY A N 1
ATOM 1007 C CA . GLY A 1 126 ? -16.363 -4.807 33.825 1.00 60.59 126 GLY A CA 1
ATOM 1008 C C . GLY A 1 126 ? -16.916 -5.580 35.021 1.00 60.59 126 GLY A C 1
ATOM 1009 O O . GLY A 1 126 ? -17.672 -5.032 35.819 1.00 60.59 126 GLY A O 1
ATOM 1010 N N . ASN A 1 127 ? -16.436 -6.809 35.225 1.00 53.91 127 ASN A N 1
ATOM 1011 C CA . ASN A 1 127 ? -16.846 -7.658 36.344 1.00 53.91 127 ASN A CA 1
ATOM 1012 C C . ASN A 1 127 ? -16.297 -7.188 37.717 1.00 53.91 127 ASN A C 1
ATOM 1014 O O . ASN A 1 127 ? -16.813 -7.563 38.770 1.00 53.91 127 ASN A O 1
ATOM 1018 N N . ARG A 1 128 ? -15.260 -6.330 37.741 1.00 52.03 128 ARG A N 1
ATOM 1019 C CA . ARG A 1 128 ? -14.577 -5.922 38.988 1.00 52.03 128 ARG A CA 1
ATOM 1020 C C . ARG A 1 128 ? -15.336 -4.896 39.816 1.00 52.03 128 ARG A C 1
ATOM 1022 O O . ARG A 1 128 ? -15.151 -4.853 41.027 1.00 52.03 128 ARG A O 1
ATOM 1029 N N . THR A 1 129 ? -16.177 -4.064 39.200 1.00 52.69 129 THR A N 1
ATOM 1030 C CA . THR A 1 129 ? -16.893 -3.018 39.952 1.00 52.69 129 THR A CA 1
ATOM 1031 C C . THR A 1 129 ? -17.930 -3.604 40.917 1.00 52.69 129 THR A C 1
ATOM 1033 O O . THR A 1 129 ? -18.342 -2.918 41.850 1.00 52.69 129 THR A O 1
ATOM 1036 N N . ARG A 1 130 ? -18.332 -4.871 40.727 1.00 51.38 130 ARG A N 1
ATOM 1037 C CA . ARG A 1 130 ? -19.386 -5.522 41.515 1.00 51.38 130 ARG A CA 1
ATOM 1038 C C . ARG A 1 130 ? -18.870 -6.572 42.502 1.00 51.38 130 ARG A C 1
ATOM 1040 O O . ARG A 1 130 ? -19.425 -6.678 43.591 1.00 51.38 130 ARG A O 1
ATOM 1047 N N . ASN A 1 131 ? -17.810 -7.309 42.163 1.00 50.62 131 ASN A N 1
ATOM 1048 C CA . ASN A 1 131 ? -17.305 -8.409 42.986 1.00 50.62 131 ASN A CA 1
ATOM 1049 C C . ASN A 1 131 ? -15.952 -8.044 43.616 1.00 50.62 131 ASN A C 1
ATOM 1051 O O . ASN A 1 131 ? -14.888 -8.345 43.083 1.00 50.62 131 ASN A O 1
ATOM 1055 N N . GLY A 1 132 ? -15.984 -7.360 44.761 1.00 54.78 132 GLY A N 1
ATOM 1056 C CA . GLY A 1 132 ? -14.796 -6.993 45.540 1.00 54.78 132 GLY A CA 1
ATOM 1057 C C . GLY A 1 132 ? -14.124 -8.179 46.245 1.00 54.78 132 GLY A C 1
ATOM 1058 O O . GLY A 1 132 ? -13.939 -8.129 47.460 1.00 54.78 132 GLY A O 1
ATOM 1059 N N . HIS A 1 133 ? -13.786 -9.255 45.527 1.00 49.16 133 HIS A N 1
ATOM 1060 C CA . HIS A 1 133 ? -13.139 -10.422 46.121 1.00 49.16 133 HIS A CA 1
ATOM 1061 C C . HIS A 1 133 ? -12.095 -11.070 45.198 1.00 49.16 133 HIS A C 1
ATOM 1063 O O . HIS A 1 133 ? -12.426 -11.611 44.150 1.00 49.16 133 HIS A O 1
ATOM 1069 N N . SER A 1 134 ? -10.841 -10.945 45.645 1.00 54.25 134 SER A N 1
ATOM 1070 C CA . SER A 1 134 ? -9.635 -11.745 45.387 1.00 54.25 134 SER A CA 1
ATOM 1071 C C . SER A 1 134 ? -9.655 -12.761 44.240 1.00 54.25 134 SER A C 1
ATOM 1073 O O . SER A 1 134 ? -10.088 -13.895 44.431 1.00 54.25 134 SER A O 1
ATOM 1075 N N . ASP A 1 135 ? -9.020 -12.389 43.127 1.00 56.97 135 ASP A N 1
ATOM 1076 C CA . ASP A 1 135 ? -8.388 -13.345 42.204 1.00 56.97 135 ASP A CA 1
ATOM 1077 C C . ASP A 1 135 ? -7.091 -12.762 41.599 1.00 56.97 135 ASP A C 1
ATOM 1079 O O . ASP A 1 135 ? -6.816 -12.812 40.400 1.00 56.97 135 ASP A O 1
ATOM 1083 N N . ASP A 1 136 ? -6.290 -12.113 42.454 1.00 64.06 136 ASP A N 1
ATOM 1084 C CA . ASP A 1 136 ? -5.109 -11.336 42.049 1.00 64.06 136 ASP A CA 1
ATOM 1085 C C . ASP A 1 136 ? -4.010 -12.187 41.388 1.00 64.06 136 ASP A C 1
ATOM 1087 O O . ASP A 1 136 ? -3.233 -11.656 40.601 1.00 64.06 136 ASP A O 1
ATOM 1091 N N . ALA A 1 137 ? -3.929 -13.494 41.658 1.00 65.25 137 ALA A N 1
ATOM 1092 C CA . ALA A 1 137 ? -2.832 -14.335 41.170 1.00 65.25 137 ALA A CA 1
ATOM 1093 C C . ALA A 1 137 ? -2.982 -14.739 39.691 1.00 65.25 137 ALA A C 1
ATOM 1095 O O . ALA A 1 137 ? -2.037 -14.586 38.915 1.00 65.25 137 ALA A O 1
ATOM 1096 N N . GLU A 1 138 ? -4.160 -15.214 39.272 1.00 66.31 138 GLU A N 1
ATOM 1097 C CA . GLU A 1 138 ? -4.419 -15.508 37.853 1.00 66.31 138 GLU A CA 1
ATOM 1098 C C . GLU A 1 138 ? -4.463 -14.217 37.030 1.00 66.31 138 GLU A C 1
ATOM 1100 O O . GLU A 1 138 ? -3.933 -14.147 35.921 1.00 66.31 138 GLU A O 1
ATOM 1105 N N . MET A 1 139 ? -5.000 -13.145 37.613 1.00 68.06 139 MET A N 1
ATOM 1106 C CA . MET A 1 139 ? -5.026 -11.822 37.006 1.00 68.06 139 MET A CA 1
ATOM 1107 C C . MET A 1 139 ? -3.629 -11.233 36.795 1.00 68.06 139 MET A C 1
ATOM 1109 O O . MET A 1 139 ? -3.358 -10.706 35.717 1.00 68.06 139 MET A O 1
ATOM 1113 N N . ASP A 1 140 ? -2.741 -11.304 37.788 1.00 71.81 140 ASP A N 1
ATOM 1114 C CA . ASP A 1 140 ? -1.371 -10.811 37.636 1.00 71.81 140 ASP A CA 1
ATOM 1115 C C . ASP A 1 140 ? -0.601 -11.664 36.622 1.00 71.81 140 ASP A C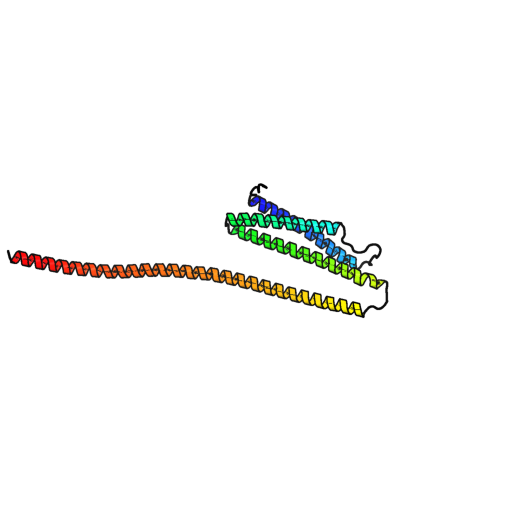 1
ATOM 1117 O O . ASP A 1 140 ? 0.159 -11.123 35.821 1.00 71.81 140 ASP A O 1
ATOM 1121 N N . SER A 1 141 ? -0.893 -12.969 36.536 1.00 74.44 141 SER A N 1
ATOM 1122 C CA . SER A 1 141 ? -0.361 -13.815 35.464 1.00 74.44 141 SER A CA 1
ATOM 1123 C C . SER A 1 141 ? -0.833 -13.369 34.074 1.00 74.44 141 SER A C 1
ATOM 1125 O O . SER A 1 141 ? -0.007 -13.257 33.167 1.00 74.44 141 SER A O 1
ATOM 1127 N N . LEU A 1 142 ? -2.123 -13.064 33.894 1.00 80.94 142 LEU A N 1
ATOM 1128 C CA . LEU A 1 142 ? -2.675 -12.579 32.619 1.00 80.94 142 LEU A CA 1
ATOM 1129 C C . LEU A 1 142 ? -2.190 -11.162 32.270 1.00 80.94 142 LEU A C 1
ATOM 1131 O O . LEU A 1 142 ? -1.929 -10.846 31.108 1.00 80.94 142 LEU A O 1
ATOM 1135 N N . LEU A 1 143 ? -2.031 -10.286 33.266 1.00 80.00 143 LEU A N 1
ATOM 1136 C CA . LEU A 1 143 ? -1.455 -8.953 33.078 1.00 80.00 143 LEU A CA 1
ATOM 1137 C C . LEU A 1 143 ? 0.025 -9.039 32.706 1.00 80.00 143 LEU A C 1
ATOM 1139 O O . LEU A 1 143 ? 0.489 -8.266 31.866 1.00 80.00 143 LEU A O 1
ATOM 1143 N N . ASN A 1 144 ? 0.763 -9.973 33.302 1.00 82.19 144 ASN A N 1
ATOM 1144 C CA . ASN A 1 144 ? 2.156 -10.214 32.962 1.00 82.19 144 ASN A CA 1
ATOM 1145 C C . ASN A 1 144 ? 2.294 -10.806 31.552 1.00 82.19 144 ASN A C 1
ATOM 1147 O O . ASN A 1 144 ? 3.151 -10.363 30.789 1.00 82.19 144 ASN A O 1
ATOM 1151 N N . GLU A 1 145 ? 1.397 -11.714 31.157 1.00 81.88 145 GLU A N 1
ATOM 1152 C CA . GLU A 1 145 ? 1.325 -12.222 29.785 1.00 81.88 145 GLU A CA 1
ATOM 1153 C C . GLU A 1 145 ? 1.014 -11.097 28.791 1.00 81.88 145 GLU A C 1
ATOM 1155 O O . GLU A 1 145 ? 1.697 -10.955 27.779 1.00 81.88 145 GLU A O 1
ATOM 1160 N N . ARG A 1 146 ? 0.074 -10.201 29.113 1.00 81.44 146 ARG A N 1
ATOM 1161 C CA . ARG A 1 146 ? -0.215 -9.040 28.262 1.00 81.44 146 ARG A CA 1
ATOM 1162 C C . ARG A 1 146 ? 0.958 -8.068 28.167 1.00 81.44 146 ARG A C 1
ATOM 1164 O O . ARG A 1 146 ? 1.234 -7.578 27.076 1.00 81.44 146 ARG A O 1
ATOM 1171 N N . ARG A 1 147 ? 1.680 -7.806 29.261 1.00 81.75 147 ARG A N 1
ATOM 1172 C CA . ARG A 1 147 ? 2.927 -7.014 29.221 1.00 81.75 147 ARG A CA 1
ATOM 1173 C C . ARG A 1 147 ? 3.978 -7.685 28.335 1.00 81.75 147 ARG A C 1
ATOM 1175 O O . ARG A 1 147 ? 4.677 -6.994 27.595 1.00 81.75 147 ARG A O 1
ATOM 1182 N N . ALA A 1 148 ? 4.071 -9.014 28.369 1.00 82.12 148 ALA A N 1
ATOM 1183 C CA . ALA A 1 148 ? 4.958 -9.769 27.491 1.00 82.12 148 ALA A CA 1
ATOM 1184 C C . ALA A 1 148 ? 4.527 -9.672 26.014 1.00 82.12 148 ALA A C 1
ATOM 1186 O O . ALA A 1 148 ? 5.377 -9.455 25.151 1.00 82.12 148 ALA A O 1
ATOM 1187 N N . VAL A 1 149 ? 3.224 -9.749 25.720 1.00 87.69 149 VAL A N 1
ATOM 1188 C CA . VAL A 1 149 ? 2.667 -9.574 24.365 1.00 87.69 149 VAL A CA 1
ATOM 1189 C C . VAL A 1 149 ? 2.891 -8.154 23.846 1.00 87.69 149 VAL A C 1
ATOM 1191 O O . VAL A 1 149 ? 3.317 -7.984 22.706 1.00 87.69 149 VAL A O 1
ATOM 1194 N N . ASP A 1 150 ? 2.664 -7.132 24.668 1.00 86.38 150 ASP A N 1
ATOM 1195 C CA . ASP A 1 150 ? 2.858 -5.734 24.273 1.00 86.38 150 ASP A CA 1
ATOM 1196 C C . ASP A 1 150 ? 4.345 -5.420 24.024 1.00 86.38 150 ASP A C 1
ATOM 1198 O O . ASP A 1 150 ? 4.715 -4.826 23.008 1.00 86.38 150 ASP A O 1
ATOM 1202 N N . SER A 1 151 ? 5.231 -5.949 24.875 1.00 84.69 151 SER A N 1
ATOM 1203 C CA . SER A 1 151 ? 6.682 -5.921 24.652 1.00 84.69 151 SER A CA 1
ATOM 1204 C C . SER A 1 151 ? 7.077 -6.629 23.347 1.00 84.69 151 SER A C 1
ATOM 1206 O O . SER A 1 151 ? 7.836 -6.085 22.539 1.00 84.69 151 SER A O 1
ATOM 1208 N N . SER A 1 152 ? 6.502 -7.806 23.075 1.00 87.38 152 SER A N 1
ATOM 1209 C CA . SER A 1 152 ? 6.718 -8.552 21.828 1.00 87.38 152 SER A CA 1
ATOM 1210 C C . SER A 1 152 ? 6.219 -7.783 20.599 1.00 87.38 152 SER A C 1
ATOM 1212 O O . SER A 1 152 ? 6.876 -7.772 19.556 1.00 87.38 152 SER A O 1
ATOM 1214 N N . ARG A 1 153 ? 5.100 -7.065 20.717 1.00 83.62 153 ARG A N 1
ATOM 1215 C CA . ARG A 1 153 ? 4.540 -6.225 19.654 1.00 83.62 153 ARG A CA 1
ATOM 1216 C C . ARG A 1 153 ? 5.416 -5.004 19.362 1.00 83.62 153 ARG A C 1
ATOM 1218 O O . ARG A 1 153 ? 5.637 -4.680 18.192 1.00 83.62 153 ARG A O 1
ATOM 1225 N N . SER A 1 154 ? 5.952 -4.359 20.397 1.00 81.25 154 SER A N 1
ATOM 1226 C CA . SER A 1 154 ? 6.922 -3.264 20.260 1.00 81.25 154 SER A CA 1
ATOM 1227 C C . SER A 1 154 ? 8.209 -3.739 19.572 1.00 81.25 154 SER A C 1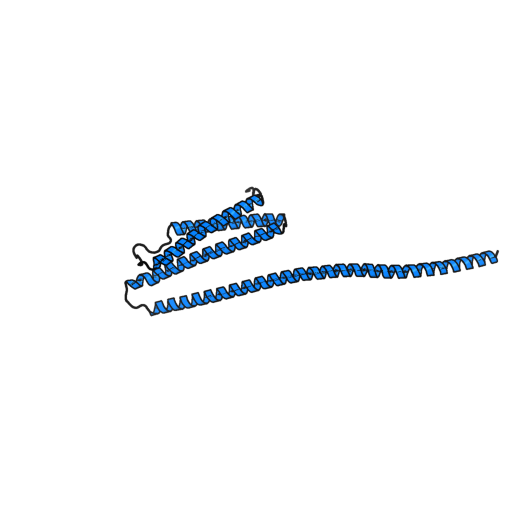
ATOM 1229 O O . SER A 1 154 ? 8.651 -3.144 18.589 1.00 81.25 154 SER A O 1
ATOM 1231 N N . MET A 1 155 ? 8.742 -4.890 19.993 1.00 84.88 155 MET A N 1
ATOM 1232 C CA . MET A 1 155 ? 9.896 -5.531 19.355 1.00 84.88 155 MET A CA 1
ATOM 1233 C C . MET A 1 155 ? 9.614 -5.938 17.901 1.00 84.88 155 MET A C 1
ATOM 1235 O O . MET A 1 155 ? 10.450 -5.762 17.023 1.00 84.88 155 MET A O 1
ATOM 1239 N N . THR A 1 156 ? 8.416 -6.438 17.605 1.00 84.31 156 THR A N 1
ATOM 1240 C CA . THR A 1 156 ? 8.019 -6.765 16.228 1.00 84.31 156 THR A CA 1
ATOM 1241 C C . THR A 1 156 ? 7.948 -5.506 15.364 1.00 84.31 156 THR A C 1
ATOM 1243 O O . THR A 1 156 ? 8.366 -5.522 14.209 1.00 84.31 156 THR A O 1
ATOM 1246 N N . SER A 1 157 ? 7.478 -4.391 15.926 1.00 88.50 157 SER A N 1
ATOM 1247 C CA . SER A 1 157 ? 7.421 -3.105 15.223 1.00 88.50 157 SER A CA 1
ATOM 1248 C C . SER A 1 157 ? 8.819 -2.581 14.883 1.00 88.50 157 SER A C 1
ATOM 1250 O O . SER A 1 157 ? 9.036 -2.135 13.758 1.00 88.50 157 SER A O 1
ATOM 1252 N N . SER A 1 158 ? 9.793 -2.716 15.792 1.00 84.38 158 SER A N 1
ATOM 1253 C CA . SER A 1 158 ? 11.185 -2.340 15.506 1.00 84.38 158 SER A CA 1
ATOM 1254 C C . SER A 1 158 ? 11.843 -3.264 14.475 1.00 84.38 158 SER A C 1
ATOM 1256 O O . SER A 1 158 ? 12.591 -2.791 13.620 1.00 84.38 158 SER A O 1
ATOM 1258 N N . ILE A 1 159 ? 11.511 -4.560 14.473 1.00 87.88 159 ILE A N 1
ATOM 1259 C CA . ILE A 1 159 ? 11.944 -5.497 13.423 1.00 87.88 159 ILE A CA 1
ATOM 1260 C C . ILE A 1 159 ? 11.353 -5.105 12.062 1.00 87.88 159 ILE A C 1
ATOM 1262 O O . ILE A 1 159 ? 12.064 -5.148 11.058 1.00 87.88 159 ILE A O 1
ATOM 1266 N N . ILE A 1 160 ? 10.082 -4.690 12.001 1.00 87.12 160 ILE A N 1
ATOM 126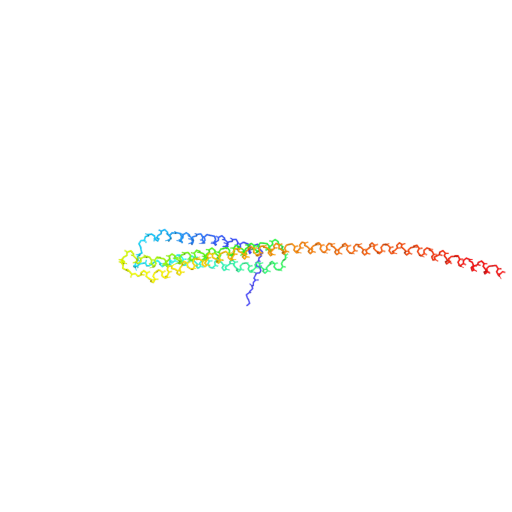7 C CA . ILE A 1 160 ? 9.454 -4.199 10.763 1.00 87.12 160 ILE A CA 1
ATOM 1268 C C . ILE A 1 160 ? 10.153 -2.930 10.275 1.00 87.12 160 ILE A C 1
ATOM 1270 O O . ILE A 1 160 ? 10.477 -2.829 9.092 1.00 87.12 160 ILE A O 1
ATOM 1274 N N . GLU A 1 161 ? 10.433 -1.985 11.168 1.00 88.06 161 GLU A N 1
ATOM 1275 C CA . GLU A 1 161 ? 11.145 -0.751 10.833 1.00 88.06 161 GLU A CA 1
ATOM 1276 C C . GLU A 1 161 ? 12.559 -1.046 10.307 1.00 88.06 161 GLU A C 1
ATOM 1278 O O . GLU A 1 161 ? 12.965 -0.527 9.263 1.00 88.06 161 GLU A O 1
ATOM 1283 N N . GLN A 1 162 ? 13.276 -1.975 10.944 1.00 88.25 162 GLN A N 1
ATOM 1284 C CA . GLN A 1 162 ? 14.581 -2.444 10.483 1.00 88.25 162 GLN A CA 1
ATOM 1285 C C . GLN A 1 162 ? 14.494 -3.171 9.129 1.00 88.25 162 GLN A C 1
ATOM 1287 O O . GLN A 1 162 ? 15.356 -2.985 8.261 1.00 88.25 162 GLN A O 1
ATOM 1292 N N . ALA A 1 163 ? 13.449 -3.969 8.901 1.00 87.00 163 ALA A N 1
ATOM 1293 C CA . ALA A 1 163 ? 13.205 -4.638 7.627 1.00 87.00 163 ALA A CA 1
ATOM 1294 C C . ALA A 1 163 ? 12.889 -3.629 6.510 1.00 87.00 163 ALA A C 1
ATOM 1296 O O . ALA A 1 163 ? 13.424 -3.753 5.407 1.00 87.00 163 ALA A O 1
ATOM 1297 N N . MET A 1 164 ? 12.095 -2.591 6.791 1.00 87.12 164 MET A N 1
ATOM 1298 C CA . MET A 1 164 ? 11.830 -1.491 5.857 1.00 87.12 164 MET A CA 1
ATOM 1299 C C . MET A 1 164 ? 13.097 -0.689 5.550 1.00 87.12 164 MET A C 1
ATOM 1301 O O . MET A 1 164 ? 13.373 -0.410 4.381 1.00 87.12 164 MET A O 1
ATOM 1305 N N . ALA A 1 165 ? 13.916 -0.382 6.560 1.00 87.44 165 ALA A N 1
ATOM 1306 C CA . ALA A 1 165 ? 15.217 0.253 6.362 1.00 87.44 165 ALA A CA 1
ATOM 1307 C C . ALA A 1 165 ? 16.130 -0.606 5.468 1.00 87.44 165 ALA A C 1
ATOM 1309 O O . ALA A 1 165 ? 16.770 -0.089 4.552 1.00 87.44 165 ALA A O 1
ATOM 1310 N N . THR A 1 166 ? 16.125 -1.927 5.664 1.00 87.88 166 THR A N 1
ATOM 1311 C CA . THR A 1 166 ? 16.897 -2.876 4.848 1.00 87.88 166 THR A CA 1
ATOM 1312 C C . THR A 1 166 ? 16.366 -2.961 3.414 1.00 87.88 166 THR A C 1
ATOM 1314 O O . THR A 1 166 ? 17.155 -2.935 2.470 1.00 87.88 166 THR A O 1
ATOM 1317 N N . LYS A 1 167 ? 15.041 -2.988 3.217 1.00 91.12 167 LYS A N 1
ATOM 1318 C CA . LYS A 1 167 ? 14.403 -2.920 1.890 1.00 91.12 167 LYS A CA 1
ATOM 1319 C C . LYS A 1 167 ? 14.812 -1.643 1.155 1.00 91.12 167 LYS A C 1
ATOM 1321 O O . LYS A 1 167 ? 15.255 -1.718 0.011 1.00 91.12 167 LYS A O 1
ATOM 1326 N N . ASN A 1 168 ? 14.715 -0.491 1.815 1.00 88.00 168 ASN A N 1
ATOM 1327 C CA . ASN A 1 168 ? 15.100 0.798 1.241 1.00 88.00 168 ASN A CA 1
ATOM 1328 C C . ASN A 1 168 ? 16.599 0.834 0.905 1.00 88.00 168 ASN A C 1
ATOM 1330 O O . ASN A 1 168 ? 16.984 1.319 -0.160 1.00 88.00 168 ASN A O 1
ATOM 1334 N N . ALA A 1 169 ? 17.451 0.265 1.765 1.00 84.25 169 ALA A N 1
ATOM 1335 C CA . ALA A 1 169 ? 18.880 0.126 1.501 1.00 84.25 169 ALA A CA 1
ATOM 1336 C C . ALA A 1 169 ? 19.164 -0.778 0.286 1.00 84.25 169 ALA A C 1
ATOM 1338 O O . ALA A 1 169 ? 19.971 -0.403 -0.565 1.00 84.25 169 ALA A O 1
ATOM 1339 N N . LEU A 1 170 ? 18.476 -1.919 0.155 1.00 88.75 170 LEU A N 1
ATOM 1340 C CA . LEU A 1 170 ? 18.577 -2.819 -1.002 1.00 88.75 170 LEU A CA 1
ATOM 1341 C C . LEU A 1 170 ? 18.080 -2.160 -2.290 1.00 88.75 170 LEU A C 1
ATOM 1343 O O . LEU A 1 170 ? 18.697 -2.310 -3.343 1.00 88.75 170 LEU A O 1
ATOM 1347 N N . GLU A 1 171 ? 16.996 -1.391 -2.225 1.00 90.19 171 GLU A N 1
ATOM 1348 C CA . GLU A 1 171 ? 16.498 -0.644 -3.375 1.00 90.19 171 GLU A CA 1
ATOM 1349 C C . GLU A 1 171 ? 17.498 0.438 -3.802 1.00 90.19 171 GLU A C 1
ATOM 1351 O O . GLU A 1 171 ? 17.801 0.583 -4.990 1.00 90.19 171 GLU A O 1
ATOM 1356 N N . ASN A 1 172 ? 18.097 1.142 -2.839 1.00 86.69 172 ASN A N 1
ATOM 1357 C CA . ASN A 1 172 ? 19.133 2.129 -3.115 1.00 86.69 172 ASN A CA 1
ATOM 1358 C C . ASN A 1 172 ? 20.422 1.476 -3.651 1.00 86.69 172 ASN A C 1
ATOM 1360 O O . ASN A 1 172 ? 21.057 2.013 -4.561 1.00 86.69 172 ASN A O 1
ATOM 1364 N N . GLN A 1 173 ? 20.790 0.284 -3.165 1.00 82.00 173 GLN A N 1
ATOM 1365 C CA . GLN A 1 173 ? 21.864 -0.532 -3.742 1.00 82.00 173 GLN A CA 1
ATOM 1366 C C . GLN A 1 173 ? 21.534 -0.964 -5.175 1.00 82.00 173 GLN A C 1
ATOM 1368 O O . GLN A 1 173 ? 22.379 -0.839 -6.057 1.00 82.00 173 GLN A O 1
ATOM 1373 N N . ARG A 1 174 ? 20.300 -1.394 -5.463 1.00 83.94 174 ARG A N 1
ATOM 1374 C CA . ARG A 1 174 ? 19.861 -1.749 -6.822 1.00 83.94 174 ARG A CA 1
ATOM 1375 C C . ARG A 1 174 ? 19.924 -0.550 -7.768 1.00 83.94 174 ARG A C 1
ATOM 1377 O O . ARG A 1 174 ? 20.384 -0.696 -8.903 1.00 83.94 174 ARG A O 1
ATOM 1384 N N . ARG A 1 175 ? 19.518 0.641 -7.317 1.00 80.12 175 ARG A N 1
ATOM 1385 C CA . ARG A 1 175 ? 19.656 1.896 -8.082 1.00 80.12 175 ARG A CA 1
ATOM 1386 C C . ARG A 1 175 ? 21.129 2.209 -8.375 1.00 80.12 175 ARG A C 1
ATOM 1388 O O . ARG A 1 175 ? 21.460 2.548 -9.511 1.00 80.12 175 ARG A O 1
ATOM 1395 N N . GLN A 1 176 ? 22.023 2.011 -7.403 1.00 76.94 176 GLN A N 1
ATOM 1396 C CA . GLN A 1 176 ? 23.474 2.171 -7.582 1.00 76.94 176 GLN A CA 1
ATOM 1397 C C . GLN A 1 176 ? 24.098 1.117 -8.513 1.00 76.94 176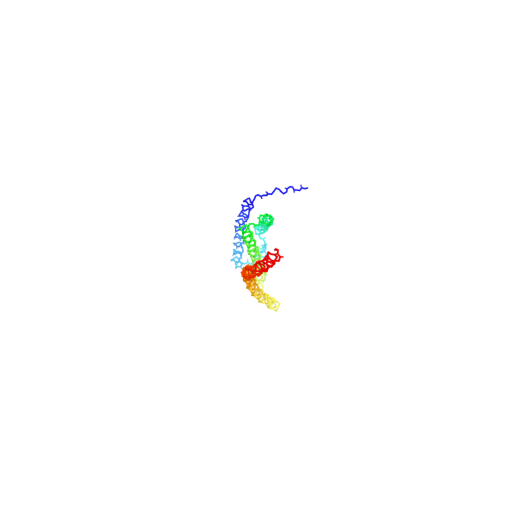 GLN A C 1
ATOM 1399 O O . GLN A 1 176 ? 24.950 1.454 -9.335 1.00 76.94 176 GLN A O 1
ATOM 1404 N N . PHE A 1 177 ? 23.661 -0.143 -8.460 1.00 78.81 177 PHE A N 1
ATOM 1405 C CA . PHE A 1 177 ? 24.105 -1.173 -9.406 1.00 78.81 177 PHE A CA 1
ATOM 1406 C C . PHE A 1 177 ? 23.604 -0.898 -10.822 1.00 78.81 177 PHE A C 1
ATOM 1408 O O . PHE A 1 177 ? 24.358 -1.056 -11.778 1.00 78.81 177 PHE A O 1
ATOM 1415 N N . THR A 1 178 ? 22.371 -0.413 -10.969 1.00 78.62 178 THR A N 1
ATOM 1416 C CA . THR A 1 178 ? 21.817 -0.029 -12.275 1.00 78.62 178 THR A CA 1
ATOM 1417 C C . THR A 1 178 ? 22.594 1.150 -12.874 1.00 78.62 178 THR A C 1
ATOM 1419 O O . THR A 1 178 ? 22.941 1.125 -14.055 1.00 78.62 178 THR A O 1
ATOM 1422 N N . SER A 1 179 ? 22.952 2.156 -12.065 1.00 70.12 179 SER A N 1
ATOM 1423 C CA . SER A 1 179 ? 23.786 3.276 -12.525 1.00 70.12 179 SER A CA 1
ATOM 1424 C C . SER A 1 179 ? 25.229 2.851 -12.835 1.00 70.12 179 SER A C 1
ATOM 1426 O O . SER A 1 179 ? 25.827 3.345 -13.792 1.00 70.12 179 SER A O 1
ATOM 1428 N N . SER A 1 180 ? 25.774 1.883 -12.092 1.00 65.62 180 SER A N 1
ATOM 1429 C CA . SER A 1 180 ? 27.100 1.303 -12.346 1.00 65.62 180 SER A CA 1
ATOM 1430 C C . SER A 1 180 ? 27.128 0.443 -13.612 1.00 65.62 180 SER A C 1
ATOM 1432 O O . SER A 1 180 ? 28.064 0.561 -14.398 1.00 65.62 180 SER A O 1
ATOM 1434 N N . HIS A 1 181 ? 26.080 -0.342 -13.883 1.00 61.22 181 HIS A N 1
ATOM 1435 C CA . HIS A 1 181 ? 25.922 -1.067 -15.147 1.00 61.22 181 HIS A CA 1
ATOM 1436 C C . HIS A 1 181 ? 25.839 -0.100 -16.337 1.00 61.22 181 HIS A C 1
ATOM 1438 O O . HIS A 1 181 ? 26.417 -0.364 -17.389 1.00 61.22 181 HIS A O 1
ATOM 1444 N N . GLY A 1 182 ? 25.203 1.065 -16.156 1.00 60.50 182 GLY A N 1
ATOM 1445 C CA . GLY A 1 182 ? 25.240 2.158 -17.130 1.00 60.50 182 GLY A CA 1
ATOM 1446 C C . GLY A 1 182 ? 26.668 2.622 -17.435 1.00 60.50 182 GLY A C 1
ATOM 1447 O O . GLY A 1 182 ? 27.038 2.722 -18.599 1.00 60.50 182 GLY A O 1
ATOM 1448 N N . LYS A 1 183 ? 27.510 2.812 -16.410 1.00 58.75 183 LYS A N 1
ATOM 1449 C CA . LYS A 1 183 ? 28.926 3.192 -16.583 1.00 58.75 183 LYS A CA 1
ATOM 1450 C C . LYS A 1 183 ? 29.768 2.086 -17.230 1.00 58.75 183 LYS A C 1
ATOM 1452 O O . LYS A 1 183 ? 30.623 2.397 -18.051 1.00 58.75 183 LYS A O 1
ATOM 1457 N N . VAL A 1 184 ? 29.519 0.812 -16.916 1.00 59.06 184 VAL A N 1
ATOM 1458 C CA . VAL A 1 184 ? 30.189 -0.333 -17.567 1.00 59.06 184 VAL A CA 1
ATOM 1459 C C . VAL A 1 184 ? 29.780 -0.453 -19.039 1.00 59.06 184 VAL A C 1
ATOM 1461 O O . VAL A 1 184 ? 30.639 -0.677 -19.889 1.00 59.06 184 VAL A O 1
ATOM 1464 N N . ALA A 1 185 ? 28.510 -0.215 -19.374 1.00 60.22 185 ALA A N 1
ATOM 1465 C CA . ALA A 1 185 ? 28.059 -0.126 -20.763 1.00 60.22 185 ALA A CA 1
ATOM 1466 C C . ALA A 1 185 ? 28.727 1.050 -21.505 1.00 60.22 185 ALA A C 1
ATOM 1468 O O . ALA A 1 185 ? 29.168 0.891 -22.645 1.00 60.22 185 ALA A O 1
ATOM 1469 N N . THR A 1 186 ? 28.905 2.199 -20.841 1.00 59.44 186 THR A N 1
ATOM 1470 C CA . THR A 1 186 ? 29.682 3.322 -21.386 1.00 59.44 186 THR A CA 1
ATOM 1471 C C . THR A 1 186 ? 31.156 2.949 -21.589 1.00 59.44 186 THR A C 1
ATOM 1473 O O . THR A 1 186 ? 31.721 3.275 -22.630 1.00 59.44 186 THR A O 1
ATOM 1476 N N . LEU A 1 187 ? 31.780 2.192 -20.677 1.00 55.19 187 LEU A N 1
ATOM 1477 C CA . LEU A 1 187 ? 33.145 1.674 -20.867 1.00 55.19 187 LEU A CA 1
ATOM 1478 C C . LEU A 1 187 ? 33.234 0.692 -22.048 1.00 55.19 187 LEU A C 1
ATOM 1480 O O . LEU A 1 187 ? 34.198 0.753 -22.808 1.00 55.19 187 LEU A O 1
ATOM 1484 N N . GLY A 1 188 ? 32.215 -0.145 -22.271 1.00 59.31 188 GLY A N 1
ATOM 1485 C CA . GLY A 1 188 ? 32.109 -0.996 -23.462 1.00 59.31 188 GLY A CA 1
ATOM 1486 C C . GLY A 1 188 ? 32.071 -0.194 -24.771 1.00 59.31 188 GLY A C 1
ATOM 1487 O O . GLY A 1 188 ? 32.732 -0.560 -25.743 1.00 59.31 188 GLY A O 1
ATOM 1488 N N . SER A 1 189 ? 31.384 0.955 -24.778 1.00 59.09 189 SER A N 1
ATOM 1489 C CA . SER A 1 189 ? 31.379 1.875 -25.927 1.00 59.09 189 SER A CA 1
ATOM 1490 C C . SER A 1 189 ? 32.738 2.558 -26.154 1.00 59.09 189 SER A C 1
ATOM 1492 O O . SER A 1 189 ? 33.171 2.707 -27.298 1.00 59.09 189 SER A O 1
ATOM 1494 N N . SER A 1 190 ? 33.475 2.874 -25.083 1.00 59.66 190 SER A N 1
ATOM 1495 C CA . SER A 1 190 ? 34.848 3.388 -25.172 1.00 59.66 190 SER A CA 1
ATOM 1496 C C . SER A 1 190 ? 35.833 2.330 -25.684 1.00 59.66 190 SER A C 1
ATOM 1498 O O . SER A 1 190 ? 36.720 2.654 -26.470 1.00 59.66 190 SER A O 1
ATOM 1500 N N . PHE A 1 191 ? 35.656 1.054 -25.324 1.00 55.50 191 PHE A N 1
ATOM 1501 C CA . PHE A 1 191 ? 36.440 -0.057 -25.880 1.00 55.50 191 PHE A CA 1
ATOM 1502 C C . PHE A 1 191 ? 36.181 -0.272 -27.382 1.00 55.50 191 PHE A C 1
ATOM 1504 O O . PHE A 1 191 ? 37.126 -0.513 -28.135 1.00 55.50 191 PHE A O 1
ATOM 1511 N N . ALA A 1 192 ? 34.939 -0.101 -27.850 1.00 59.28 192 ALA A N 1
ATOM 1512 C CA . ALA A 1 192 ? 34.632 -0.090 -29.284 1.00 59.28 192 ALA A CA 1
ATOM 1513 C C . ALA A 1 192 ? 35.315 1.086 -30.016 1.00 59.28 192 ALA A C 1
ATOM 1515 O O . ALA A 1 192 ? 35.824 0.911 -31.125 1.00 59.28 192 ALA A O 1
ATOM 1516 N N . GLY A 1 193 ? 35.409 2.258 -29.375 1.00 59.25 193 GLY A N 1
ATOM 1517 C CA . GLY A 1 193 ? 36.170 3.412 -29.874 1.00 59.25 193 GLY A CA 1
ATOM 1518 C C . GLY A 1 193 ? 37.691 3.198 -29.908 1.00 59.25 193 GLY A C 1
ATOM 1519 O O . GLY A 1 193 ? 38.367 3.675 -30.814 1.00 59.25 193 GLY A O 1
ATOM 1520 N N . ILE A 1 194 ? 38.257 2.424 -28.978 1.00 61.00 194 ILE A N 1
ATOM 1521 C CA . ILE A 1 194 ? 39.684 2.058 -29.016 1.00 61.00 194 ILE A CA 1
ATOM 1522 C C . ILE A 1 194 ? 39.971 1.135 -30.204 1.00 61.00 194 ILE A C 1
ATOM 1524 O O . ILE A 1 194 ? 40.994 1.300 -30.865 1.00 61.00 194 ILE A O 1
ATOM 1528 N N . ASN A 1 195 ? 39.064 0.212 -30.537 1.00 62.34 195 ASN A N 1
ATOM 1529 C CA . ASN A 1 195 ? 39.260 -0.676 -31.683 1.00 62.34 195 ASN A CA 1
ATOM 1530 C C . ASN A 1 195 ? 39.275 0.102 -33.013 1.00 62.34 195 ASN A C 1
ATOM 1532 O O . ASN A 1 195 ? 40.074 -0.201 -33.896 1.00 62.34 195 ASN A O 1
ATOM 1536 N N . THR A 1 196 ? 38.476 1.170 -33.144 1.00 64.88 196 THR A N 1
ATOM 1537 C CA . THR A 1 196 ? 38.526 2.045 -34.329 1.00 64.88 196 THR A CA 1
ATOM 1538 C C . THR A 1 196 ? 39.802 2.890 -34.380 1.00 64.88 196 THR A C 1
ATOM 1540 O O . THR A 1 196 ? 40.355 3.075 -35.465 1.00 64.88 196 THR A O 1
ATOM 1543 N N . LEU A 1 197 ? 40.336 3.328 -33.235 1.00 63.59 197 LEU A N 1
ATOM 1544 C CA . LEU A 1 197 ? 41.637 4.007 -33.163 1.00 63.59 197 LEU A CA 1
ATOM 1545 C C . LEU A 1 197 ? 42.806 3.065 -33.503 1.00 63.59 197 LEU A C 1
ATOM 1547 O O . LEU A 1 197 ? 43.701 3.442 -34.261 1.00 63.59 197 LEU A O 1
ATOM 1551 N N . VAL A 1 198 ? 42.781 1.819 -33.022 1.00 68.81 198 VAL A N 1
ATOM 1552 C CA . VAL A 1 198 ? 43.768 0.778 -33.370 1.00 68.81 198 VAL A CA 1
ATOM 1553 C C . VAL A 1 198 ? 43.713 0.453 -34.867 1.00 68.81 198 VAL A C 1
ATOM 1555 O O . VAL A 1 198 ? 44.754 0.386 -35.528 1.00 68.81 198 VAL A O 1
ATOM 1558 N N . GLU A 1 199 ? 42.511 0.338 -35.437 1.00 64.81 199 GLU A N 1
ATOM 1559 C CA . GLU A 1 199 ? 42.296 0.124 -36.871 1.00 64.81 199 GLU A CA 1
ATOM 1560 C C . GLU A 1 199 ? 42.836 1.303 -37.709 1.00 64.81 199 GLU A C 1
ATOM 1562 O O . GLU A 1 199 ? 43.483 1.101 -38.741 1.00 64.81 199 GLU A O 1
ATOM 1567 N N . GLN A 1 200 ? 42.638 2.546 -37.256 1.00 68.69 200 GLN A N 1
ATOM 1568 C CA . GLN A 1 200 ? 43.171 3.749 -37.911 1.00 68.69 200 GLN A CA 1
ATOM 1569 C C . GLN A 1 200 ? 44.706 3.818 -37.854 1.00 68.69 200 GLN A C 1
ATOM 1571 O O . GLN A 1 200 ? 45.346 4.135 -38.864 1.00 68.69 200 GLN A O 1
ATOM 1576 N N . ILE A 1 201 ? 45.315 3.457 -36.720 1.00 68.69 201 ILE A N 1
ATOM 1577 C CA . ILE A 1 201 ? 46.777 3.382 -36.568 1.00 68.69 201 ILE A CA 1
ATOM 1578 C C . ILE A 1 201 ? 47.360 2.315 -37.506 1.00 68.69 201 ILE A C 1
ATOM 1580 O O . ILE A 1 201 ? 48.339 2.572 -38.218 1.00 68.69 201 ILE A O 1
ATOM 1584 N N . ARG A 1 202 ? 46.727 1.137 -37.587 1.00 68.00 202 ARG A N 1
ATOM 1585 C CA . ARG A 1 202 ? 47.142 0.055 -38.490 1.00 68.00 202 ARG A CA 1
ATOM 1586 C C . ARG A 1 202 ? 47.028 0.462 -39.963 1.00 68.00 202 ARG A C 1
ATOM 1588 O O . ARG A 1 202 ? 47.964 0.221 -40.725 1.00 68.00 202 ARG A O 1
ATOM 1595 N N . ARG A 1 203 ? 45.953 1.150 -40.373 1.00 71.25 203 ARG A N 1
ATOM 1596 C CA . ARG A 1 203 ? 45.801 1.671 -41.750 1.00 71.25 203 ARG A CA 1
ATOM 1597 C C . ARG A 1 203 ? 46.889 2.677 -42.121 1.00 71.25 203 ARG A C 1
ATOM 1599 O O . ARG A 1 203 ? 47.401 2.627 -43.240 1.00 71.25 203 ARG A O 1
ATOM 1606 N N . LYS A 1 204 ? 47.290 3.555 -41.194 1.00 71.31 204 LYS A N 1
ATOM 1607 C CA . LYS A 1 204 ? 48.373 4.523 -41.437 1.00 71.31 204 LYS A CA 1
ATOM 1608 C C . LYS A 1 204 ? 49.725 3.827 -41.636 1.00 71.31 204 LYS A C 1
ATOM 1610 O O . LYS A 1 204 ? 50.467 4.201 -42.540 1.00 71.31 204 LYS A O 1
ATOM 1615 N N . LYS A 1 205 ? 50.005 2.760 -40.875 1.00 71.75 205 LYS A N 1
ATOM 1616 C CA . LYS A 1 205 ? 51.217 1.937 -41.046 1.00 71.75 205 LYS A CA 1
ATOM 1617 C C . LYS A 1 205 ? 51.228 1.167 -42.376 1.00 71.75 205 LYS A C 1
ATOM 1619 O O . LYS A 1 205 ? 52.268 1.107 -43.027 1.00 71.75 205 LYS A O 1
ATOM 1624 N N . MET A 1 206 ? 50.081 0.640 -42.816 1.00 71.19 206 MET A N 1
ATOM 1625 C CA . MET A 1 206 ? 49.973 -0.097 -44.087 1.00 71.19 206 MET A CA 1
ATOM 1626 C C . MET A 1 206 ? 50.206 0.795 -45.312 1.00 71.19 206 MET A C 1
ATOM 1628 O O . MET A 1 206 ? 50.907 0.378 -46.228 1.00 71.19 206 MET A O 1
ATOM 1632 N N . ARG A 1 207 ? 49.700 2.039 -45.315 1.00 77.56 207 ARG A N 1
ATOM 1633 C CA . ARG A 1 207 ? 49.890 2.972 -46.445 1.00 77.56 207 ARG A CA 1
ATOM 1634 C C . ARG A 1 207 ? 51.364 3.250 -46.740 1.00 77.56 207 ARG A C 1
ATOM 1636 O O . ARG A 1 207 ? 51.758 3.227 -47.901 1.00 77.56 207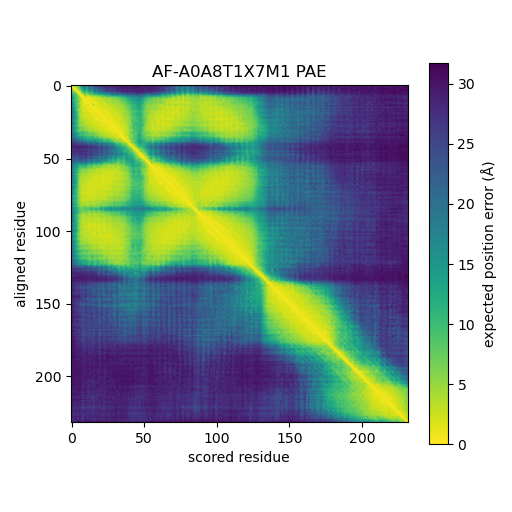 ARG A O 1
ATOM 1643 N N . ASN A 1 208 ? 52.179 3.457 -45.706 1.00 82.50 208 ASN A N 1
ATOM 1644 C CA . ASN A 1 208 ? 53.611 3.707 -45.889 1.00 82.50 208 ASN A CA 1
ATOM 1645 C C . ASN A 1 208 ? 54.332 2.476 -46.461 1.00 82.50 208 ASN A C 1
ATOM 1647 O O . ASN A 1 208 ? 55.176 2.617 -47.342 1.00 82.50 208 ASN A O 1
ATOM 1651 N N . ASN A 1 209 ? 53.959 1.272 -46.016 1.00 87.12 209 ASN A N 1
ATOM 1652 C CA . ASN A 1 209 ? 54.535 0.031 -46.531 1.00 87.12 209 ASN A CA 1
ATOM 1653 C C . ASN A 1 209 ? 54.133 -0.238 -47.993 1.00 87.12 209 ASN A C 1
ATOM 1655 O O . ASN A 1 209 ? 54.959 -0.682 -48.784 1.00 87.12 209 ASN A O 1
ATOM 1659 N N . THR A 1 210 ? 52.890 0.078 -48.378 1.00 85.75 210 THR A N 1
ATOM 1660 C CA . THR A 1 210 ? 52.427 -0.046 -49.771 1.00 85.75 210 THR A CA 1
ATOM 1661 C C . THR A 1 210 ? 53.172 0.905 -50.707 1.00 85.75 210 THR A C 1
ATOM 1663 O O . THR A 1 210 ? 53.569 0.489 -51.791 1.00 85.75 210 THR A O 1
ATOM 1666 N N . ILE A 1 211 ? 53.405 2.157 -50.294 1.00 87.12 211 ILE A N 1
ATOM 1667 C CA . ILE A 1 211 ? 54.168 3.124 -51.101 1.00 87.12 211 ILE A CA 1
ATOM 1668 C C . ILE A 1 211 ? 55.612 2.641 -51.283 1.00 87.12 211 ILE A C 1
ATOM 1670 O O . ILE A 1 211 ? 56.106 2.625 -52.407 1.00 87.12 211 ILE A O 1
ATOM 1674 N N . LEU A 1 212 ? 56.264 2.186 -50.207 1.00 88.50 212 LEU A N 1
ATOM 1675 C CA . LEU A 1 212 ? 57.629 1.654 -50.269 1.00 88.50 212 LEU A CA 1
ATOM 1676 C C . LEU A 1 212 ? 57.728 0.445 -51.217 1.00 88.50 212 LEU A C 1
ATOM 1678 O O . LEU A 1 212 ? 58.617 0.398 -52.065 1.00 88.50 212 LEU A O 1
ATOM 1682 N N . ALA A 1 213 ? 56.792 -0.504 -51.112 1.00 89.94 213 ALA A N 1
ATOM 1683 C CA . ALA A 1 213 ? 56.750 -1.683 -51.975 1.00 89.94 213 ALA A CA 1
ATOM 1684 C C . ALA A 1 213 ? 56.555 -1.317 -53.458 1.00 89.94 213 ALA A C 1
ATOM 1686 O O . ALA A 1 213 ? 57.199 -1.911 -54.322 1.00 89.94 213 ALA A O 1
ATOM 1687 N N . LEU A 1 214 ? 55.718 -0.316 -53.757 1.00 92.44 214 LEU A N 1
ATOM 1688 C CA . LEU A 1 214 ? 55.478 0.157 -55.124 1.00 92.44 214 LEU A CA 1
ATOM 1689 C C . LEU A 1 214 ? 56.735 0.812 -55.716 1.00 92.44 214 LEU A C 1
ATOM 1691 O O . LEU A 1 214 ? 57.091 0.522 -56.854 1.00 92.44 214 LEU A O 1
ATOM 1695 N N . VAL A 1 215 ? 57.454 1.625 -54.934 1.00 94.88 215 VAL A N 1
ATOM 1696 C CA . VAL A 1 215 ? 58.721 2.241 -55.372 1.00 94.88 215 VAL A CA 1
ATOM 1697 C C . VAL A 1 215 ? 59.767 1.173 -55.698 1.00 94.88 215 VAL A C 1
ATOM 1699 O O . VAL A 1 215 ? 60.369 1.221 -56.768 1.00 94.88 215 VAL A O 1
ATOM 1702 N N . ILE A 1 216 ? 59.940 0.173 -54.827 1.00 93.50 216 ILE A N 1
ATOM 1703 C CA . ILE A 1 216 ? 60.889 -0.928 -55.058 1.00 93.50 216 ILE A CA 1
ATOM 1704 C C . ILE A 1 216 ? 60.509 -1.714 -56.322 1.00 93.50 216 ILE A C 1
ATOM 1706 O O . ILE A 1 216 ? 61.367 -1.961 -57.169 1.00 93.50 216 ILE A O 1
ATOM 1710 N N . ALA A 1 217 ? 59.230 -2.064 -56.488 1.00 93.62 217 ALA A N 1
ATOM 1711 C CA . ALA A 1 217 ? 58.748 -2.760 -57.681 1.00 93.62 217 ALA A CA 1
ATOM 1712 C C . ALA A 1 217 ? 58.961 -1.936 -58.965 1.00 93.62 217 ALA A C 1
ATOM 1714 O O . ALA A 1 217 ? 59.379 -2.488 -59.983 1.00 93.62 217 ALA A O 1
ATOM 1715 N N . GLY A 1 218 ? 58.736 -0.619 -58.908 1.00 94.00 218 GLY A N 1
ATOM 1716 C CA . GLY A 1 218 ? 58.989 0.304 -60.015 1.00 94.00 218 GLY A CA 1
ATOM 1717 C C . GLY A 1 218 ? 60.467 0.365 -60.401 1.00 94.00 218 GLY A C 1
ATOM 1718 O O . GLY A 1 218 ? 60.793 0.261 -61.582 1.00 94.00 218 GLY A O 1
ATOM 1719 N N . CYS A 1 219 ? 61.368 0.443 -59.417 1.00 91.25 219 CYS A N 1
ATOM 1720 C CA . CYS A 1 219 ? 62.809 0.396 -59.661 1.00 91.25 219 CYS A CA 1
ATOM 1721 C C . CYS A 1 219 ? 63.237 -0.925 -60.314 1.00 91.25 219 CYS A C 1
ATOM 1723 O O . CYS A 1 219 ? 63.999 -0.894 -61.275 1.00 91.25 219 CYS A O 1
ATOM 1725 N N . ILE A 1 220 ? 62.725 -2.069 -59.845 1.00 92.31 220 ILE A N 1
ATOM 1726 C CA . ILE A 1 220 ? 63.048 -3.385 -60.422 1.00 92.31 220 ILE A CA 1
ATOM 1727 C C . ILE A 1 220 ? 62.510 -3.511 -61.856 1.00 92.31 220 ILE A C 1
ATOM 1729 O O . ILE A 1 220 ? 63.210 -4.000 -62.739 1.00 92.31 220 ILE A O 1
ATOM 1733 N N . CYS A 1 221 ? 61.287 -3.048 -62.127 1.00 90.75 221 CYS A N 1
ATOM 1734 C CA . CYS A 1 221 ? 60.739 -3.070 -63.487 1.00 90.75 221 CYS A CA 1
ATOM 1735 C C . CYS A 1 221 ? 61.541 -2.172 -64.434 1.00 90.75 221 CYS A C 1
ATOM 1737 O O . CYS A 1 221 ? 61.806 -2.561 -65.569 1.00 90.75 221 CYS A O 1
ATOM 1739 N N . PHE A 1 222 ? 61.956 -0.992 -63.967 1.00 92.25 222 PHE A N 1
ATOM 1740 C CA . PHE A 1 222 ? 62.760 -0.067 -64.757 1.00 92.25 222 PHE A CA 1
ATOM 1741 C C . PHE A 1 222 ? 64.146 -0.637 -65.075 1.00 92.25 222 PHE A C 1
ATOM 1743 O O . PHE A 1 222 ? 64.585 -0.555 -66.221 1.00 92.25 222 PHE A O 1
ATOM 1750 N N . THR A 1 223 ? 64.824 -1.259 -64.103 1.00 89.31 223 THR A N 1
ATOM 1751 C CA . THR A 1 223 ? 66.130 -1.888 -64.348 1.00 89.31 223 THR A CA 1
ATOM 1752 C C . THR A 1 223 ? 66.016 -3.074 -65.299 1.00 89.31 223 THR A C 1
ATOM 1754 O O . THR A 1 223 ? 66.842 -3.196 -66.199 1.00 89.31 223 THR A O 1
ATOM 1757 N N . LEU A 1 224 ? 64.980 -3.909 -65.169 1.00 88.31 224 LEU A N 1
ATOM 1758 C CA . LEU A 1 224 ? 64.727 -5.006 -66.107 1.00 88.31 224 LEU A CA 1
ATOM 1759 C C . LEU A 1 224 ? 64.432 -4.494 -67.519 1.00 88.31 224 LEU A C 1
ATOM 1761 O O . LEU A 1 224 ? 65.007 -5.001 -68.479 1.00 88.31 224 LEU A O 1
ATOM 1765 N N . TRP A 1 225 ? 63.586 -3.470 -67.653 1.00 92.31 225 TRP A N 1
ATOM 1766 C CA . TRP A 1 225 ? 63.287 -2.857 -68.946 1.00 92.31 225 TRP A CA 1
ATOM 1767 C C . TRP A 1 225 ? 64.540 -2.262 -69.597 1.00 92.31 225 TRP A C 1
ATOM 1769 O O . TRP A 1 225 ? 64.795 -2.510 -70.773 1.00 92.31 225 TRP A O 1
ATOM 1779 N N . TRP A 1 226 ? 65.368 -1.552 -68.825 1.00 91.50 226 TRP A N 1
ATOM 1780 C CA . TRP A 1 226 ? 66.624 -0.978 -69.308 1.00 91.50 226 TRP A CA 1
ATOM 1781 C C . TRP A 1 226 ? 67.632 -2.050 -69.741 1.00 91.50 226 TRP A C 1
ATOM 1783 O O . TRP A 1 226 ? 68.244 -1.926 -70.799 1.00 91.50 226 TRP A O 1
ATOM 1793 N N . VAL A 1 227 ? 67.779 -3.135 -68.972 1.00 89.62 227 VAL A N 1
ATOM 1794 C CA . VAL A 1 227 ? 68.668 -4.253 -69.328 1.00 89.62 227 VAL A CA 1
ATOM 1795 C C . VAL A 1 227 ? 68.190 -4.966 -70.593 1.00 89.62 227 VAL A C 1
ATOM 1797 O O . VAL A 1 227 ? 69.014 -5.294 -71.443 1.00 89.62 227 VAL A O 1
ATOM 1800 N N . VAL A 1 228 ? 66.881 -5.188 -70.743 1.00 88.88 228 VAL A N 1
ATOM 1801 C CA . VAL A 1 228 ? 66.310 -5.801 -71.953 1.00 88.88 228 VAL A CA 1
ATOM 1802 C C . VAL A 1 228 ? 66.526 -4.904 -73.172 1.00 88.88 228 VAL A C 1
ATOM 1804 O O . VAL A 1 228 ? 66.960 -5.399 -74.207 1.00 88.88 228 VAL A O 1
ATOM 1807 N N . LEU A 1 229 ? 66.296 -3.594 -73.043 1.00 81.81 229 LEU A N 1
ATOM 1808 C CA . LEU A 1 229 ? 66.513 -2.635 -74.128 1.00 81.81 229 LEU A CA 1
ATOM 1809 C C . LEU A 1 229 ? 68.000 -2.473 -74.481 1.00 81.81 229 LEU A C 1
ATOM 1811 O O . LEU A 1 229 ? 68.322 -2.280 -75.641 1.00 81.81 229 LEU A O 1
ATOM 1815 N N . SER A 1 230 ? 68.908 -2.577 -73.506 1.00 80.00 230 SER A N 1
ATOM 1816 C CA . SER A 1 230 ? 70.359 -2.515 -73.743 1.00 80.00 230 SER A CA 1
ATOM 1817 C C . SER A 1 230 ? 70.926 -3.783 -74.396 1.00 80.00 230 SER A C 1
ATOM 1819 O O . SER A 1 230 ? 72.071 -3.765 -74.853 1.00 80.00 230 SER A O 1
ATOM 1821 N N . LYS A 1 231 ? 70.198 -4.904 -74.344 1.00 67.56 231 LYS A N 1
ATOM 1822 C CA . LYS A 1 231 ? 70.613 -6.204 -74.898 1.00 67.56 231 LYS A CA 1
ATOM 1823 C C . LYS A 1 231 ? 70.053 -6.477 -76.299 1.00 67.56 231 LYS A C 1
ATOM 1825 O O . LYS A 1 231 ? 70.436 -7.486 -76.889 1.00 67.56 231 LYS A O 1
ATOM 1830 N N . ILE A 1 232 ? 69.175 -5.605 -76.788 1.00 57.91 232 ILE A N 1
ATOM 1831 C CA . ILE A 1 232 ? 68.676 -5.528 -78.168 1.00 57.91 232 ILE A CA 1
ATOM 1832 C C . ILE A 1 232 ? 69.490 -4.479 -78.921 1.00 57.91 232 ILE A C 1
ATOM 1834 O O . ILE A 1 232 ? 69.804 -4.746 -80.099 1.00 57.91 232 ILE A O 1
#

Solvent-accessible surface area (backbone atoms only — not comparable to full-atom values): 12836 Å² total; per-residue (Å²): 135,82,82,77,74,80,70,50,74,67,56,47,52,50,50,41,53,52,33,50,54,53,41,53,57,49,52,50,52,52,45,48,52,47,52,50,52,63,63,48,68,80,51,80,66,44,87,91,60,62,88,65,82,47,71,67,55,53,52,50,50,53,54,42,52,52,36,51,51,53,37,50,54,42,49,53,54,47,49,58,52,33,74,74,66,71,45,68,71,55,47,55,50,53,52,50,52,53,51,54,52,50,51,53,54,50,51,50,54,52,46,51,52,55,43,50,54,49,43,54,46,46,66,68,53,38,60,51,85,76,53,91,68,89,60,63,68,67,49,49,51,53,52,50,49,48,51,51,50,52,52,50,50,53,53,49,49,52,50,50,52,51,49,51,52,49,50,53,50,51,52,51,48,49,54,51,50,53,53,47,51,52,52,52,53,50,50,53,53,51,52,56,51,48,51,54,51,52,51,50,54,51,51,58,56,48,53,57,52,52,52,53,52,50,52,54,52,50,52,53,51,50,52,51,50,50,54,56,62,73,73,106

Foldseek 3Di:
DDDPPLDDPVRLVVQLVVLLVQLVVLLVVLLVVLVVLVVCLVPAQDPVDQPDCDPVNVVSLVSNVVSLVSLVVSLVSLVVVCVVPVDPVSVVVSVVSVVSSVVSVVSSVVSVVSSVVSSVVCVVCNVCVPDVDDPVPVVVVVVVVVVVVVVVVVVVVVVVVVVVVVVVVVVVVVVVVVVVVVVVVVVVVVVVVVVVVVVVVVVVVVVVVVVVVVVVVVVVVVVVVVVVVVVD

InterPro domains:
  IPR023601 Golgi SNAP receptor complex, subunit 1 [PTHR21094] (2-228)
  IPR060289 Golgi SNAP receptor complex member, N-terminal domain [PF27017] (8-131)

pLDDT: mean 77.09, std 13.79, range [31.92, 94.88]

Radius of gyration: 39.36 Å; Cα contacts (8 Å, |Δi|>4): 71; chains: 1; bounding box: 98×26×124 Å

Secondary structure (DSSP, 8-state):
--------HHHHHHHHHHHHHHHHHHHHHHHHHHHHHHHHTTS---SSS-----HHHHHHHHHHHHHHHHHHHHHHHHHHHHHHH--HHHHHHHHHHHHHHHHHHHHHHHHHHHHHHHHHHHHHHHGGGT-----HHHHHHHHHHHHHHHHHHHHHHHHHHHHHHHHHHHHHHHHHHHHHHHHHHHHHHHHHHHHHHHHHHHHHHHHHHHHHHHHHHHHHHHHHHHHHHHT-

Mean predicted aligned error: 18.05 Å